Protein 6S2O (pdb70)

Solvent-accessible surface area: 16826 Å² total; per-residue (Å²): 158,124,208,141,56,170,148,56,48,104,61,66,103,96,118,142,125,134,86,110,35,131,46,14,60,104,34,68,89,116,73,127,127,43,132,113,97,116,70,112,103,125,86,104,97,102,134,62,99,139,171,186,152,127,115,64,53,42,208,15,92,33,88,74,20,109,8,61,14,64,120,40,86,48,139,1,106,51,72,12,2,51,6,8,12,79,30,54,0,89,72,2,9,96,32,1,30,48,83,0,30,80,116,43,96,107,19,114,34,67,7,46,4,64,49,0,32,0,1,0,27,1,98,67,77,76,107,157,91,128,33,126,5,0,4,46,69,48,47,27,21,118,78,122,109,112,10,120,80,80,48,164,32,126,120,23,110,153,15,27,137,98,41,36,37,61,14,56,1,60,74,99,22,11,27,21,18,4,100,73,87,34,57,46,163,158,58,72,23,114,109,10,35,112,103,25,153,162,22,102,73,72,9,0,6,0,21,0,0,4,71,15,101,86,77,6,31,0,34,0,24,0,0,0,6,0,3,1,86,74,96,70,94,153,101,84,182,100,126,62,126,58,239

Foldseek 3Di:
DDPCVLVPWDWDADPNDIDTDPVNVVVVVVVVVVVVVVVVCVVVVVVVVVDDDDPDLCVDDFHKDKQWQDKDKDKAAAQKWFKDDFDFLLVQLCSQVVSVPVVCPPPPFFKAFPWKKKKKAKDFPDPPDDWFKWKDKDWWDDLPDTDDRMGGDDPTHTADDRRMDIHTDDVVQDPDPGHGGDDDDDDDSVRRCVPHPCSRTTDMTMIMDINDNGITMMMIIIIMMTGMDTDHDPDDDDDPPDD

B-factor: mean 19.29, std 11.37, range [6.38, 94.0]

Nearest PDB structures (foldseek):
  5g0z-assembly1_A  TM=1.003E+00  e=2.641E-46  Cydia pomonella granulovirus
  5g3x-assembly1_A  TM=9.953E-01  e=2.231E-41  Cydia pomonella granulovirus
  2wuy-assembly1_A  TM=8.543E-01  e=1.626E-27  Autographa californica nucleopolyhedrovirus
  3jvb-assembly1_A  TM=9.751E-01  e=2.865E-25  Wiseana signata nucleopolyhedrovirus
  2wux-assembly1_A  TM=8.527E-01  e=4.677E-27  Autographa californica nucleopolyhedrovirus

Structure (mmCIF, N/CA/C/O backbone):
data_6S2O
#
_entry.id   6S2O
#
_cell.length_a   103.200
_cell.length_b   103.200
_cell.length_c   103.200
_cell.angle_alpha   90.000
_cell.angle_beta   90.000
_cell.angle_gamma   90.000
#
_symmetry.space_group_name_H-M   'I 2 3'
#
loop_
_entity.id
_entity.type
_entity.pdbx_description
1 polymer Granulin
2 water water
#
loop_
_atom_site.group_PDB
_atom_site.id
_atom_site.type_symbol
_atom_site.label_atom_id
_atom_site.label_alt_id
_atom_site.label_comp_id
_atom_site.label_asym_id
_atom_site.label_entity_id
_atom_site.label_seq_id
_atom_site.pdbx_PDB_ins_code
_atom_site.Cartn_x
_atom_site.Cartn_y
_atom_site.Cartn_z
_atom_site.occupancy
_atom_site.B_iso_or_equiv
_atom_site.auth_seq_id
_atom_site.auth_comp_id
_atom_site.auth_asym_id
_atom_site.auth_atom_id
_atom_site.pdbx_PDB_model_num
ATOM 1 N N . SER A 1 6 ? -10.46052 23.90413 -11.00661 1.000 54.15781 6 SER A N 1
ATOM 2 C CA . SER A 1 6 ? -10.96695 22.65868 -10.43465 1.000 66.84273 6 SER A CA 1
ATOM 3 C C . SER A 1 6 ? -11.67228 22.89344 -9.08926 1.000 71.97314 6 SER A C 1
ATOM 4 O O . SER A 1 6 ? -12.90640 22.86568 -9.03057 1.000 68.61574 6 SER A O 1
ATOM 7 N N . LEU A 1 7 ? -10.89071 23.11745 -8.02539 1.000 60.79938 7 LEU A N 1
ATOM 8 C CA . LEU A 1 7 ? -11.44395 23.37031 -6.69478 1.000 55.14495 7 LEU A CA 1
ATOM 9 C C . LEU A 1 7 ? -12.45131 24.51082 -6.73455 1.000 55.59706 7 LEU A C 1
ATOM 10 O O . LEU A 1 7 ? -12.14105 25.60692 -7.20725 1.000 64.88105 7 LEU A O 1
ATOM 15 N N . ARG A 1 8 ? -13.66156 24.25560 -6.23187 1.000 47.50499 8 ARG A N 1
ATOM 16 C CA . ARG A 1 8 ? -14.73490 25.23816 -6.32278 1.000 55.74160 8 ARG A CA 1
ATOM 17 C C . ARG A 1 8 ? -14.96434 26.02936 -5.04063 1.000 46.85048 8 ARG A C 1
ATOM 18 O O . ARG A 1 8 ? -15.80535 26.93433 -5.04102 1.000 45.88420 8 ARG A O 1
ATOM 26 N N . TYR A 1 9 ? -14.25987 25.71199 -3.95179 1.000 41.01037 9 TYR A N 1
ATOM 27 C CA . TYR A 1 9 ? -14.26611 26.54158 -2.74833 1.000 44.15181 9 TYR A CA 1
ATOM 28 C C . TYR A 1 9 ? -12.91475 27.19151 -2.49642 1.000 49.80666 9 TYR A C 1
ATOM 29 O O . TYR A 1 9 ? -12.70624 27.77215 -1.42388 1.000 45.30052 9 TYR A O 1
ATOM 38 N N . SER A 1 10 ? -11.99802 27.11026 -3.46025 1.000 51.98464 10 SER A N 1
ATOM 39 C 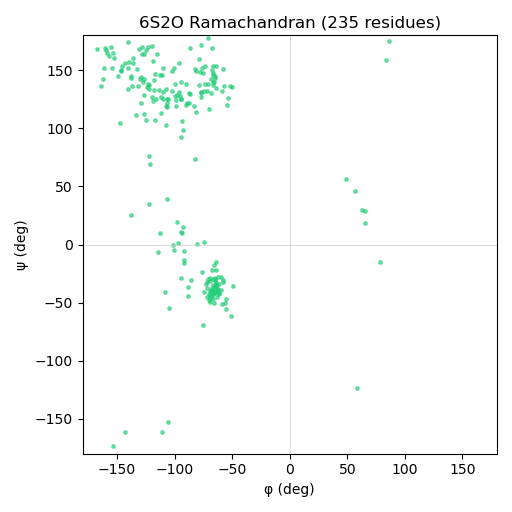CA . SER A 1 10 ? -10.59645 27.49047 -3.27210 1.000 56.61004 10 SER A CA 1
ATOM 40 C C . SER A 1 10 ? -10.07337 26.61713 -2.13744 1.000 53.69897 10 SER A C 1
ATOM 41 O O . SER A 1 10 ? -10.14761 25.38080 -2.24574 1.000 54.47124 10 SER A O 1
ATOM 44 N N . ARG A 1 11 ? -9.54783 27.18163 -1.05832 1.000 56.98389 11 ARG A N 1
ATOM 45 C CA . ARG A 1 11 ? -9.30691 26.44191 0.17261 1.000 55.86753 11 ARG A CA 1
ATOM 46 C C . ARG A 1 11 ? -10.05583 27.10963 1.31802 1.000 45.89608 11 ARG A C 1
ATOM 47 O O . ARG A 1 11 ? -9.58120 27.14837 2.45414 1.000 38.64777 11 ARG A O 1
ATOM 55 N N . HIS A 1 12 ? -11.22875 27.65635 1.01145 1.000 36.98856 12 HIS A N 1
ATOM 56 C CA . HIS A 1 12 ? -12.05871 28.36547 1.97663 1.000 27.65320 12 HIS A CA 1
ATOM 57 C C . HIS A 1 12 ? -13.26952 27.52985 2.37476 1.000 25.87941 12 HIS A C 1
ATOM 58 O O . HIS A 1 12 ? -14.36996 28.04215 2.56951 1.000 19.99155 12 HIS A O 1
ATOM 65 N N . ASP A 1 13 ? -13.06495 26.22841 2.52210 1.000 22.34064 13 ASP A N 1
ATOM 66 C CA . ASP A 1 13 ? -14.13334 25.33972 2.96122 1.000 25.34373 13 ASP A CA 1
ATOM 67 C C . ASP A 1 13 ? -14.46236 25.57090 4.43280 1.000 23.93629 13 ASP A C 1
ATOM 68 O O . ASP A 1 13 ? -13.56627 25.71836 5.26596 1.000 22.04247 13 ASP A O 1
ATOM 73 N N . GLY A 1 14 ? -15.75520 25.58482 4.75673 1.000 24.51685 14 GLY A N 1
ATOM 74 C CA . GLY A 1 14 ? -16.17331 25.62395 6.14586 1.000 21.28921 14 GLY A CA 1
ATOM 75 C C . GLY A 1 14 ? -16.26416 27.02714 6.71394 1.000 20.88888 14 GLY A C 1
ATOM 76 O O . GLY A 1 14 ? -15.91190 28.02749 6.08326 1.000 22.71724 14 GLY A O 1
ATOM 77 N N . THR A 1 15 ? -16.73593 27.10568 7.95680 1.000 15.26849 15 THR A N 1
ATOM 78 C CA . THR A 1 15 ? -16.95783 28.40956 8.56618 1.000 15.75302 15 THR A CA 1
ATOM 79 C C . THR A 1 15 ? -16.84229 28.26867 10.08211 1.000 12.62101 15 THR A C 1
ATOM 80 O O . THR A 1 15 ? -16.46190 27.21507 10.59834 1.000 14.42856 15 THR A O 1
ATOM 84 N N . SER A 1 16 ? -17.15784 29.35324 10.79960 1.000 11.61315 16 SER A N 1
ATOM 85 C CA . SER A 1 16 ? -17.07759 29.37609 12.25948 1.000 16.36230 16 SER A CA 1
ATOM 86 C C . SER A 1 16 ? -18.27808 30.12745 12.81936 1.000 14.73936 16 SER A C 1
ATOM 87 O O . SER A 1 16 ? -18.91058 30.93380 12.12197 1.000 16.22264 16 SER A O 1
ATOM 90 N N . CYS A 1 17 ? -18.61269 29.85741 14.07904 1.000 12.67875 17 CYS A N 1
ATOM 91 C CA . CYS A 1 17 ? -19.66159 30.64699 14.72296 1.000 13.35233 17 CYS A CA 1
ATOM 92 C C . CYS A 1 17 ? -19.43575 30.59523 16.22190 1.000 11.10267 17 CYS A C 1
ATOM 93 O O . CYS A 1 17 ? -18.59189 29.84183 16.70650 1.000 13.96974 17 CYS A O 1
ATOM 96 N N . VAL A 1 18 ? -20.16580 31.43113 16.95905 1.000 12.42183 18 VAL A N 1
ATOM 97 C CA . VAL A 1 18 ? -19.92250 31.56574 18.40394 1.000 10.48248 18 VAL A CA 1
ATOM 98 C C . VAL A 1 18 ? -21.22991 31.34863 19.15072 1.000 11.81081 18 VAL A C 1
ATOM 99 O O . VAL A 1 18 ? -22.22403 32.02362 18.86810 1.000 14.48314 18 VAL A O 1
ATOM 103 N N . ILE A 1 19 ? -21.21508 30.45532 20.14615 1.000 13.31881 19 ILE A N 1
ATOM 104 C CA . ILE A 1 19 ? -22.41205 30.10135 20.90743 1.000 14.04986 19 ILE A CA 1
ATOM 105 C C . ILE A 1 19 ? -22.02429 30.12013 22.38565 1.000 15.35178 19 ILE A C 1
ATOM 106 O O . ILE A 1 19 ? -21.20099 29.30631 22.81905 1.000 16.06754 19 ILE A O 1
ATOM 111 N N . ASP A 1 20 ? -22.55592 31.08638 23.13755 1.000 21.26274 20 ASP A N 1
ATOM 112 C CA . ASP A 1 20 ? -22.29459 31.18782 24.57583 1.000 17.10202 20 ASP A CA 1
ATOM 113 C C . ASP A 1 20 ? -20.79765 31.28692 24.85366 1.000 21.30250 20 ASP A C 1
ATOM 114 O O . ASP A 1 20 ? -20.25784 30.57208 25.70685 1.000 20.85640 20 ASP A O 1
ATOM 119 N N . ASN A 1 21 ? -20.12585 32.14867 24.09146 1.000 17.51608 21 ASN A N 1
ATOM 120 C CA . ASN A 1 21 ? -18.68767 32.39350 24.18293 1.000 17.19403 21 ASN A CA 1
ATOM 121 C C . ASN A 1 21 ? -17.84673 31.31103 23.51827 1.000 13.86926 21 ASN A C 1
ATOM 122 O O . ASN A 1 21 ? -16.64795 31.51780 23.30077 1.000 18.59415 21 ASN A O 1
ATOM 127 N N . HIS A 1 22 ? -18.43726 30.15832 23.21353 1.000 15.83482 22 HIS A N 1
ATOM 128 C CA . HIS A 1 22 ? -17.68174 29.03566 22.66863 1.000 13.32752 22 HIS A CA 1
ATOM 129 C C . HIS A 1 22 ? -17.65365 29.08786 21.14782 1.000 15.62652 22 HIS A C 1
ATOM 130 O O . HIS A 1 22 ? -18.65564 29.41142 20.50484 1.000 14.90735 22 HIS A O 1
ATOM 137 N N . HIS A 1 23 ? -16.48682 28.79379 20.58256 1.000 16.28663 23 HIS A N 1
ATOM 138 C CA . HIS A 1 23 ? -16.22336 28.91126 19.15132 1.000 13.88900 23 HIS A CA 1
ATOM 139 C C . HIS A 1 23 ? -16.44064 27.53995 18.52195 1.000 14.04525 23 HIS A C 1
ATOM 140 O O . HIS A 1 23 ? -15.87826 26.55405 19.00425 1.000 18.53617 23 HIS A O 1
ATOM 147 N N . LEU A 1 24 ? -17.25271 27.46829 17.46702 1.000 11.27093 24 LEU A N 1
ATOM 148 C CA . LEU A 1 24 ? -17.44839 26.23802 16.71685 1.000 15.61639 24 LEU A CA 1
ATOM 149 C C . LEU A 1 24 ? -16.85542 26.41838 15.32286 1.000 14.32020 24 LEU A C 1
ATOM 150 O O . LEU A 1 24 ? -16.87115 27.51806 14.76483 1.000 14.03201 24 LEU A O 1
ATOM 155 N N . LYS A 1 25 ? -16.31329 25.33879 14.77750 1.000 10.94648 25 LYS A N 1
ATOM 156 C CA . LYS A 1 25 ? -15.69835 25.34422 13.46236 1.000 10.18183 25 LYS A CA 1
ATOM 157 C C . LYS A 1 25 ? -16.10780 24.08075 12.69834 1.000 10.79623 25 LYS A C 1
ATOM 158 O O . LYS A 1 25 ? -16.25434 23.01297 13.28880 1.000 11.06306 25 LYS A O 1
ATOM 164 N N . SER A 1 26 ? -16.31099 24.20639 11.38591 1.000 13.00886 26 SER A N 1
ATOM 165 C CA . SER A 1 26 ? -16.66483 23.06697 10.54694 1.000 11.42048 26 SER A CA 1
ATOM 166 C C . SER A 1 26 ? -15.74250 21.86737 10.73285 1.000 13.53182 26 SER A C 1
ATOM 167 O O . SER A 1 26 ? -14.51502 21.99868 10.74981 1.000 12.62927 26 SER A O 1
ATOM 170 N N . LEU A 1 27 ? -16.35513 20.68424 10.82997 1.000 13.35661 27 LEU A N 1
ATOM 171 C CA . LEU A 1 27 ? -15.59511 19.46009 11.05516 1.000 11.53203 27 LEU A CA 1
ATOM 172 C C . LEU A 1 27 ? -14.68201 19.14894 9.88095 1.000 14.97759 27 LEU A C 1
ATOM 173 O O . LEU A 1 27 ? -13.53775 18.71868 10.07441 1.000 18.31170 27 LEU A O 1
ATOM 178 N N . GLY A 1 28 ? -15.17395 19.32639 8.65792 1.000 14.01762 28 GLY A N 1
ATOM 179 C CA . GLY A 1 28 ? -14.32646 19.06467 7.50130 1.000 15.67270 28 GLY A CA 1
ATOM 180 C C . GLY A 1 28 ? -13.14757 20.01786 7.44254 1.000 16.33889 28 GLY A C 1
ATOM 181 O O . GLY A 1 28 ? -12.04447 19.63558 7.04571 1.000 16.18306 28 GLY A O 1
ATOM 182 N N . ALA A 1 29 ? -13.36302 21.27014 7.83778 1.000 15.99547 29 ALA A N 1
ATOM 183 C CA . ALA A 1 29 ? -12.24590 22.20322 7.88880 1.000 18.92733 29 ALA A CA 1
ATOM 184 C C . ALA A 1 29 ? -11.19007 21.73149 8.88131 1.000 17.48693 29 ALA A C 1
ATOM 185 O O . ALA A 1 29 ? -9.98797 21.81581 8.60755 1.000 20.96522 29 ALA A O 1
ATOM 187 N N . VAL A 1 30 ? -11.61814 21.24882 10.05320 1.000 15.60121 30 VAL A N 1
ATOM 188 C CA . VAL A 1 30 ? -10.65161 20.79078 11.04604 1.000 17.27644 30 VAL A CA 1
ATOM 189 C C . VAL A 1 30 ? -9.92993 19.53292 10.56648 1.000 16.71991 30 VAL A C 1
ATOM 190 O O . VAL A 1 30 ? -8.72358 19.37737 10.77581 1.000 19.07372 30 VAL A O 1
ATOM 194 N N . LEU A 1 31 ? -10.64005 18.61653 9.91930 1.000 18.08604 31 LEU A N 1
ATOM 195 C CA . LEU A 1 31 ? -9.96600 17.42665 9.40863 1.000 19.28925 31 LEU A CA 1
ATOM 196 C C . LEU A 1 31 ? -8.95823 17.78478 8.32248 1.000 17.26339 31 LEU A C 1
ATOM 197 O O . LEU A 1 31 ? -7.94004 17.09680 8.17337 1.000 21.73096 31 LEU A O 1
ATOM 202 N N . ASN A 1 32 ? -9.21795 18.85060 7.56136 1.000 21.20829 32 ASN A N 1
ATOM 203 C CA . ASN A 1 32 ? -8.25591 19.32306 6.56838 1.000 24.93681 32 ASN A CA 1
ATOM 204 C C . ASN A 1 32 ? -7.01537 19.89105 7.23384 1.000 24.31950 32 ASN A C 1
ATOM 205 O O . ASN A 1 32 ? -5.89875 19.70860 6.73574 1.000 23.86649 32 ASN A O 1
ATOM 210 N N . ASP A 1 33 ? -7.19988 20.60963 8.34451 1.000 24.03165 33 ASP A N 1
ATOM 211 C CA . ASP A 1 33 ? -6.05966 21.15252 9.08080 1.000 24.05012 33 ASP A CA 1
ATOM 212 C C . ASP A 1 33 ? -5.16866 20.04122 9.61402 1.000 21.34994 33 ASP A C 1
ATOM 213 O O . ASP A 1 33 ? -3.94130 20.16402 9.60019 1.000 19.35631 33 ASP A O 1
ATOM 218 N N . VAL A 1 34 ? -5.76728 18.95819 10.10408 1.000 18.03417 34 VAL A N 1
ATOM 219 C CA . VAL A 1 34 ? -4.99384 17.80658 10.55299 1.000 16.24638 34 VAL A CA 1
ATOM 220 C C . VAL A 1 34 ? -4.28860 17.12993 9.38130 1.000 20.67393 34 VAL A C 1
ATOM 221 O O . VAL A 1 34 ? -3.11899 16.74129 9.48385 1.000 23.41645 34 VAL A O 1
ATOM 225 N N . ARG A 1 35 ? -4.97999 16.97106 8.24877 1.000 20.28592 35 ARG A N 1
ATOM 226 C CA . ARG A 1 35 ? -4.33369 16.36230 7.08493 1.000 25.90956 35 ARG A CA 1
ATOM 227 C C . ARG A 1 35 ? -3.22115 17.25461 6.54133 1.000 27.88528 35 ARG A C 1
ATOM 228 O O . ARG A 1 35 ? -2.18924 16.75747 6.07833 1.000 28.67422 35 ARG A O 1
ATOM 236 N N . ARG A 1 36 ? -3.40245 18.57180 6.60212 1.000 21.47204 36 ARG A N 1
ATOM 237 C CA . ARG A 1 36 ? -2.37325 19.47283 6.10015 1.000 23.22465 36 ARG A CA 1
ATOM 238 C C . ARG A 1 36 ? -1.14358 19.49771 7.00638 1.000 24.58727 36 ARG A C 1
ATOM 239 O O . ARG A 1 36 ? -0.02024 19.65459 6.51079 1.000 26.97986 36 ARG A O 1
ATOM 247 N N . LYS A 1 37 ? -1.33139 19.32787 8.32265 1.000 20.95772 37 LYS A N 1
ATOM 248 C CA . LYS A 1 37 ? -0.18943 19.18857 9.22833 1.000 19.57410 37 LYS A CA 1
ATOM 249 C C . LYS A 1 37 ? 0.61957 17.93694 8.90276 1.000 23.05583 37 LYS A C 1
ATOM 250 O O . LYS A 1 37 ? 1.85666 17.96634 8.91913 1.000 27.08023 37 LYS A O 1
ATOM 256 N N . LYS A 1 38 ? -0.07158 16.81083 8.67676 1.000 22.25516 38 LYS A N 1
ATOM 257 C CA . LYS A 1 38 ? 0.48921 15.55847 8.18689 1.000 29.02163 38 LYS A CA 1
ATOM 258 C C . LYS A 1 38 ? 1.32577 15.76107 6.94669 1.000 28.56947 38 LYS A C 1
ATOM 259 O O . LYS A 1 38 ? 2.52525 15.45276 6.94703 1.000 21.75093 38 LYS A O 1
ATOM 265 N N . ASP A 1 39 ? 0.67505 16.25159 5.89044 1.000 31.32004 39 ASP A N 1
ATOM 266 C CA . ASP A 1 39 ? 1.33570 16.46940 4.60864 1.000 35.28868 39 ASP A CA 1
ATOM 267 C C . ASP A 1 39 ? 2.64963 17.23152 4.74746 1.000 37.64521 39 ASP A C 1
ATOM 268 O O . ASP A 1 39 ? 3.59134 16.98979 3.98296 1.000 42.64344 39 ASP A O 1
ATOM 273 N N . ARG A 1 40 ? 2.71611 18.18574 5.67573 1.000 31.61951 40 ARG A N 1
ATOM 274 C CA . ARG A 1 40 ? 3.87718 19.04950 5.86230 1.000 36.61177 40 ARG A CA 1
ATOM 275 C C . ARG A 1 40 ? 4.93996 18.45964 6.75146 1.000 29.95215 40 ARG A C 1
ATOM 276 O O . ARG A 1 40 ? 6.11884 18.78699 6.58120 1.000 33.68198 40 ARG A O 1
ATOM 284 N N . ILE A 1 41 ? 4.55535 17.62880 7.71681 1.000 30.05187 41 ILE A N 1
ATOM 285 C CA . ILE A 1 41 ? 5.56561 16.80257 8.35316 1.000 26.12141 41 ILE A CA 1
ATOM 286 C C . ILE A 1 41 ? 6.25116 15.95963 7.27997 1.000 32.22346 41 ILE A C 1
ATOM 287 O O . ILE A 1 41 ? 7.46664 15.73114 7.33555 1.000 35.13919 41 ILE A O 1
ATOM 292 N N . ARG A 1 42 ? 5.50915 15.58368 6.23521 1.000 30.06440 42 ARG A N 1
ATOM 293 C CA . ARG A 1 42 ? 6.08343 14.80640 5.13534 1.000 39.09030 42 ARG A CA 1
ATOM 294 C C . ARG A 1 42 ? 6.96680 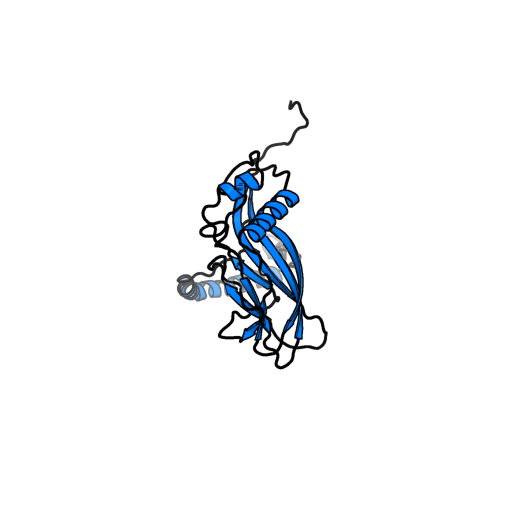15.66309 4.22320 1.000 39.32404 42 ARG A C 1
ATOM 295 O O . ARG A 1 42 ? 8.02998 15.20913 3.78582 1.000 45.37004 42 ARG A O 1
ATOM 303 N N . GLU A 1 43 ? 6.55208 16.89692 3.91387 1.000 37.37772 43 GLU A N 1
ATOM 304 C CA . GLU A 1 43 ? 7.41032 17.76571 3.11040 1.000 38.23756 43 GLU A CA 1
ATOM 305 C C . GLU A 1 43 ? 8.70844 18.09469 3.83729 1.000 36.71093 43 GLU A C 1
ATOM 306 O O . GLU A 1 43 ? 9.75090 18.26930 3.19894 1.000 30.10868 43 GLU A O 1
ATOM 312 N N . ALA A 1 44 ? 8.67316 18.17935 5.16769 1.000 31.44481 44 ALA A N 1
ATOM 313 C CA . ALA A 1 44 ? 9.90617 18.40972 5.90925 1.000 29.43741 44 ALA A CA 1
ATOM 314 C C . ALA A 1 44 ? 10.80346 17.17916 5.88694 1.000 28.39460 44 ALA A C 1
ATOM 315 O O . ALA A 1 44 ? 12.03442 17.30336 5.94023 1.000 24.04011 44 ALA A O 1
ATOM 317 N N . GLU A 1 45 ? 10.21461 15.99103 5.79706 1.000 21.79276 45 GLU A N 1
ATOM 318 C CA . GLU A 1 45 ? 11.02593 14.78273 5.69010 1.000 39.37086 45 GLU A CA 1
ATOM 319 C C . GLU A 1 45 ? 11.60655 14.59163 4.29040 1.000 36.17212 45 GLU A C 1
ATOM 320 O O . GLU A 1 45 ? 12.63980 13.93135 4.14207 1.000 35.73590 45 GLU A O 1
ATOM 326 N N . TYR A 1 46 ? 10.99460 15.17809 3.26768 1.000 33.80678 46 TYR A N 1
ATOM 327 C CA . TYR A 1 46 ? 11.50974 15.03524 1.91305 1.000 34.53793 46 TYR A CA 1
ATOM 328 C C . TYR A 1 46 ? 12.46653 16.14418 1.53034 1.000 28.97106 46 TYR A C 1
ATOM 329 O O . TYR A 1 46 ? 13.13643 16.02758 0.49965 1.000 33.15170 46 TYR A O 1
ATOM 338 N N . GLU A 1 47 ? 12.52267 17.22038 2.30862 1.000 26.49520 47 GLU A N 1
ATOM 339 C CA . GLU A 1 47 ? 13.36570 18.35161 1.93479 1.000 24.31008 47 GLU A CA 1
ATOM 340 C C . GLU A 1 47 ? 14.81578 17.92951 1.70489 1.000 22.12814 47 GLU A C 1
ATOM 341 O O . GLU A 1 47 ? 15.38142 18.31398 0.66845 1.000 22.18586 47 GLU A O 1
ATOM 347 N N . PRO A 1 48 ? 15.46358 17.14203 2.57786 1.000 23.20634 48 PRO A N 1
ATOM 348 C CA . PRO A 1 48 ? 16.86968 16.76720 2.30248 1.000 17.88017 48 PRO A CA 1
ATOM 349 C C . PRO A 1 48 ? 17.05910 15.95382 1.03766 1.000 20.65464 48 PRO A C 1
ATOM 350 O O . PRO A 1 48 ? 18.13444 15.99547 0.42702 1.000 22.16829 48 PRO A O 1
ATOM 354 N N . ILE A 1 49 ? 16.04292 15.19961 0.63985 1.000 21.38345 49 ILE A N 1
ATOM 355 C CA . ILE A 1 49 ? 16.07013 14.44861 -0.60517 1.000 20.83707 49 ILE A CA 1
ATOM 356 C C . ILE A 1 49 ? 16.01257 15.38441 -1.80611 1.000 22.81788 49 ILE A C 1
ATOM 357 O O . ILE A 1 49 ? 16.75761 15.21538 -2.77650 1.000 21.09028 49 ILE A O 1
ATOM 362 N N . ILE A 1 50 ? 15.10365 16.36574 -1.77281 1.000 19.57656 50 ILE A N 1
ATOM 363 C CA . ILE A 1 50 ? 15.01834 17.35477 -2.84516 1.000 17.72838 50 ILE A CA 1
ATOM 364 C C . ILE A 1 50 ? 16.33617 18.11841 -2.97142 1.000 16.08362 50 ILE A C 1
ATOM 365 O O . ILE A 1 50 ? 16.69409 18.58059 -4.06118 1.000 17.34814 50 ILE A O 1
ATOM 370 N N . ASP A 1 51 ? 17.09320 18.25205 -1.86712 1.000 16.30238 51 ASP A N 1
ATOM 371 C CA . ASP A 1 51 ? 18.36369 18.97697 -1.93602 1.000 16.50547 51 ASP A CA 1
ATOM 372 C C . ASP A 1 51 ? 19.41098 18.22006 -2.74110 1.000 17.39507 51 ASP A C 1
ATOM 373 O O . ASP A 1 51 ? 20.25897 18.84849 -3.39440 1.000 21.81067 51 ASP A O 1
ATOM 378 N N . ILE A 1 52 ? 19.37309 16.88006 -2.72250 1.000 19.19704 52 ILE A N 1
ATOM 379 C CA . ILE A 1 52 ? 20.25408 16.08707 -3.58257 1.000 15.78778 52 ILE A CA 1
ATOM 380 C C . ILE A 1 52 ? 19.85000 16.23567 -5.04191 1.000 15.26985 52 ILE A C 1
ATOM 381 O O . ILE A 1 52 ? 20.70702 16.35608 -5.92844 1.000 21.18369 52 ILE A O 1
ATOM 386 N N . ALA A 1 53 ? 18.53970 16.18187 -5.32442 1.000 14.55758 53 ALA A N 1
ATOM 387 C CA . ALA A 1 53 ? 18.06715 16.43428 -6.68120 1.000 18.14740 53 ALA A CA 1
ATOM 388 C C . ALA A 1 53 ? 18.41772 17.84028 -7.16379 1.000 13.64956 53 ALA A C 1
ATOM 389 O O . ALA A 1 53 ? 18.66680 18.01666 -8.35274 1.000 12.64706 53 ALA A O 1
ATOM 391 N N . ASP A 1 54 ? 18.43674 18.83985 -6.27401 1.000 13.59828 54 ASP A N 1
ATOM 392 C CA . ASP A 1 54 ? 18.72718 20.21999 -6.69821 1.000 12.87605 54 ASP A CA 1
ATOM 393 C C . ASP A 1 54 ? 20.20339 20.46911 -7.02560 1.000 13.05873 54 ASP A C 1
ATOM 394 O O . ASP A 1 54 ? 20.55205 21.60806 -7.37690 1.000 13.56169 54 ASP A O 1
ATOM 399 N N . GLN A 1 55 ? 21.07015 19.45008 -6.94215 1.000 14.09571 55 GLN A N 1
ATOM 400 C CA . GLN A 1 55 ? 22.40524 19.56786 -7.52006 1.000 11.77438 55 GLN A CA 1
ATOM 401 C C . GLN A 1 55 ? 22.34206 19.69084 -9.04847 1.000 12.81215 55 GLN A C 1
ATOM 402 O O . GLN A 1 55 ? 23.31206 20.14305 -9.65871 1.000 13.68699 55 GLN A O 1
ATOM 408 N N . TYR A 1 56 ? 21.21202 19.32854 -9.67517 1.000 12.51763 56 TYR A N 1
ATOM 409 C CA . TYR A 1 56 ? 21.10856 19.26712 -11.12562 1.000 12.74842 56 TYR A CA 1
ATOM 410 C C . TYR A 1 56 ? 19.94638 20.13118 -11.61478 1.000 11.19050 56 TYR A C 1
ATOM 411 O O . TYR A 1 56 ? 19.12339 20.60317 -10.83869 1.000 12.58330 56 TYR A O 1
ATOM 420 N N . MET A 1 57 ? 19.91630 20.36519 -12.92967 1.000 12.74005 57 MET A N 1
ATOM 421 C CA . MET A 1 57 ? 18.96061 21.27556 -13.55551 1.000 10.66834 57 MET A CA 1
ATOM 422 C C . MET A 1 57 ? 18.46587 20.70113 -14.87946 1.000 10.50807 57 MET A C 1
ATOM 423 O O . MET A 1 57 ? 19.19469 19.98532 -15.55734 1.000 11.95867 57 MET A O 1
ATOM 428 N N . VAL A 1 58 ? 17.23437 21.06861 -15.27083 1.000 10.26115 58 VAL A N 1
ATOM 429 C CA . VAL A 1 58 ? 16.66865 20.72717 -16.58314 1.000 9.52799 58 VAL A CA 1
ATOM 430 C C . VAL A 1 58 ? 16.44980 22.01644 -17.39145 1.000 10.98541 58 VAL A C 1
ATOM 431 O O . VAL A 1 58 ? 16.43272 23.11704 -16.85646 1.000 12.65398 58 VAL A O 1
ATOM 435 N N . THR A 1 59 ? 16.25328 21.87394 -18.69953 1.000 14.46378 59 THR A N 1
ATOM 436 C CA . THR A 1 59 ? 16.14054 23.03859 -19.58189 1.000 13.32479 59 THR A CA 1
ATOM 437 C C . THR A 1 59 ? 14.67822 23.30440 -19.93509 1.000 11.71704 59 THR A C 1
ATOM 438 O O . THR A 1 59 ? 13.94793 22.38032 -20.30305 1.000 12.31986 59 THR A O 1
ATOM 442 N N . GLU A 1 60 ? 14.23396 24.56224 -19.82340 1.000 10.68650 60 GLU A N 1
ATOM 443 C CA . GLU A 1 60 ? 12.85340 24.85489 -20.21167 1.000 11.21815 60 GLU A CA 1
ATOM 444 C C . GLU A 1 60 ? 12.66385 24.67853 -21.72258 1.000 11.12332 60 GLU A C 1
ATOM 445 O O . GLU A 1 60 ? 13.52036 25.05904 -22.51916 1.000 11.58419 60 GLU A O 1
ATOM 451 N N . ASP A 1 61 ? 11.54132 24.06226 -22.11391 1.000 10.86092 61 ASP A N 1
ATOM 452 C CA . ASP A 1 61 ? 11.18040 23.88342 -23.52418 1.000 10.15838 61 ASP A CA 1
ATOM 453 C C . ASP A 1 61 ? 11.19377 25.24372 -24.23029 1.000 10.20149 61 ASP A C 1
ATOM 454 O O . ASP A 1 61 ? 10.45965 26.15055 -23.80880 1.000 14.13923 61 ASP A O 1
ATOM 459 N N . PRO A 1 62 ? 12.01864 25.43925 -25.26269 1.000 11.34316 62 PRO A N 1
ATOM 460 C CA . PRO A 1 62 ? 12.09925 26.77746 -25.89040 1.000 13.37093 62 PRO A CA 1
ATOM 461 C C . PRO A 1 62 ? 10.77357 27.29552 -26.43222 1.000 15.36352 62 PRO A C 1
ATOM 462 O O . PRO A 1 62 ? 10.55690 28.51441 -26.46893 1.000 16.37543 62 PRO A O 1
ATOM 466 N N . PHE A 1 63 ? 9.88190 26.40979 -26.86735 1.000 14.64446 63 PHE A N 1
ATOM 467 C CA . PHE A 1 63 ? 8.66706 26.83924 -27.54230 1.000 12.82215 63 PHE A CA 1
ATOM 468 C C . PHE A 1 63 ? 7.50559 27.03071 -26.58466 1.000 13.64942 63 PHE A C 1
ATOM 469 O O . PHE A 1 63 ? 6.53182 27.69693 -26.94036 1.000 20.03966 63 PHE A O 1
ATOM 477 N N . ARG A 1 64 ? 7.60082 26.50519 -25.36653 1.000 12.75798 64 ARG A N 1
ATOM 478 C CA . ARG A 1 64 ? 6.63327 26.82181 -24.33081 1.000 13.19422 64 ARG A CA 1
ATOM 479 C C . ARG A 1 64 ? 7.17447 27.85416 -23.36145 1.000 14.03890 64 ARG A C 1
ATOM 480 O O . ARG A 1 64 ? 6.46925 28.23074 -22.41130 1.000 20.59127 64 ARG A O 1
ATOM 488 N N . GLY A 1 65 ? 8.40587 28.30864 -23.56607 1.000 14.26136 65 GLY A N 1
ATOM 489 C CA . GLY A 1 65 ? 9.06693 29.13916 -22.59496 1.000 17.35094 65 GLY A CA 1
ATOM 490 C C . GLY A 1 65 ? 9.11253 30.57296 -23.05704 1.000 9.88289 65 GLY A C 1
ATOM 491 O O . GLY A 1 65 ? 8.30656 31.01834 -23.87056 1.000 17.22951 65 GLY A O 1
ATOM 492 N N . PRO A 1 66 ? 10.11518 31.29262 -22.58721 1.000 12.45355 66 PRO A N 1
ATOM 493 C CA . PRO A 1 66 ? 10.16711 32.75090 -22.80334 1.000 9.50457 66 PRO A CA 1
ATOM 494 C C . PRO A 1 66 ? 10.29045 33.12059 -24.27658 1.000 13.97959 66 PRO A C 1
ATOM 495 O O . PRO A 1 66 ? 10.84250 32.35962 -25.08107 1.000 14.13715 66 PRO A O 1
ATOM 499 N N . GLY A 1 67 ? 9.80190 34.32767 -24.60904 1.000 12.23290 67 GLY A N 1
ATOM 500 C CA . GLY A 1 67 ? 9.74631 34.82992 -25.96988 1.000 11.28878 67 GLY A CA 1
ATOM 501 C C . GLY A 1 67 ? 8.51691 34.32690 -26.70328 1.000 12.45288 67 GLY A C 1
ATOM 502 O O . GLY A 1 67 ? 7.92939 33.31053 -26.36133 1.000 15.02443 67 GLY A O 1
ATOM 503 N N . LYS A 1 68 ? 8.13413 35.04683 -27.75179 1.000 11.09328 68 LYS A N 1
ATOM 504 C CA . LYS A 1 68 ? 6.99467 34.59847 -28.53793 1.000 11.98006 68 LYS A CA 1
ATOM 505 C C . LYS A 1 68 ? 7.45267 33.79240 -29.76420 1.000 12.83607 68 LYS A C 1
ATOM 506 O O . LYS A 1 68 ? 8.57659 33.92326 -30.23874 1.000 11.27441 68 LYS A O 1
ATOM 512 N N . ASN A 1 69 ? 6.55475 32.93961 -30.25360 1.000 10.34567 69 ASN A N 1
ATOM 513 C CA . ASN A 1 69 ? 6.77972 32.06177 -31.40286 1.000 12.20748 69 ASN A CA 1
ATOM 514 C C . ASN A 1 69 ? 6.17776 32.69814 -32.64245 1.000 10.56044 69 ASN A C 1
ATOM 515 O O . ASN A 1 69 ? 4.99494 33.06204 -32.64362 1.000 15.30319 69 ASN A O 1
ATOM 520 N N . VAL A 1 70 ? 6.96936 32.79080 -33.70831 1.000 12.37035 70 VAL A N 1
ATOM 521 C CA . VAL A 1 70 ? 6.48298 33.22675 -35.01812 1.000 11.58426 70 VAL A CA 1
ATOM 522 C C . VAL A 1 70 ? 6.84121 32.13584 -36.01272 1.000 12.07844 70 VAL A C 1
ATOM 523 O O . VAL A 1 70 ? 8.02106 31.94684 -36.31996 1.000 9.93441 70 VAL A O 1
ATOM 527 N N . ARG A 1 71 ? 5.83779 31.38279 -36.46228 1.000 11.36769 71 ARG A N 1
ATOM 528 C CA . ARG A 1 71 ? 6.03925 30.27402 -37.38807 1.000 11.03172 71 ARG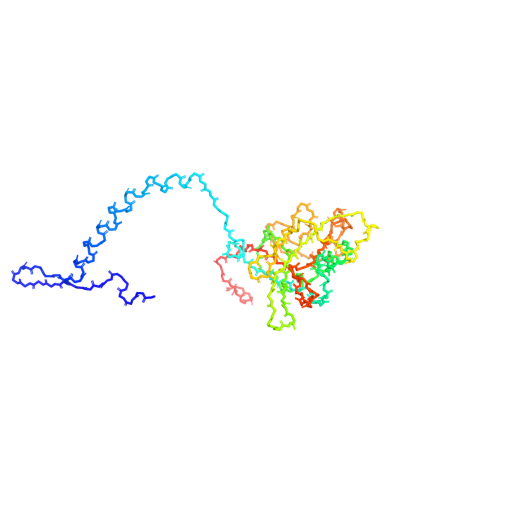 A CA 1
ATOM 529 C C . ARG A 1 71 ? 5.85356 30.76217 -38.82345 1.000 10.91680 71 ARG A C 1
ATOM 530 O O . ARG A 1 71 ? 4.72925 31.04177 -39.25370 1.000 11.69490 71 ARG A O 1
ATOM 538 N N . ILE A 1 72 ? 6.96260 30.89596 -39.54932 1.000 11.09439 72 ILE A N 1
ATOM 539 C CA . ILE A 1 72 ? 6.93394 31.29205 -40.96041 1.000 11.27400 72 ILE A CA 1
ATOM 540 C C . ILE A 1 72 ? 6.95137 29.99528 -41.76883 1.000 10.80804 72 ILE A C 1
ATOM 541 O O . ILE A 1 72 ? 8.00718 29.46501 -42.08104 1.000 9.05855 72 ILE A O 1
ATOM 546 N N . THR A 1 73 ? 5.77985 29.47805 -42.11972 1.000 12.69432 73 THR A N 1
ATOM 547 C CA . THR A 1 73 ? 5.74668 28.25160 -42.89638 1.000 11.99186 73 THR A CA 1
ATOM 548 C C . THR A 1 73 ? 6.33418 28.52252 -44.26672 1.000 8.37417 73 THR A C 1
ATOM 549 O O . THR A 1 73 ? 6.07899 29.57837 -44.85338 1.000 11.70160 73 THR A O 1
ATOM 553 N N . LEU A 1 74 ? 7.13226 27.57355 -44.78398 1.000 9.84997 74 LEU A N 1
ATOM 554 C CA . LEU A 1 74 ? 7.77543 27.76498 -46.09434 1.000 10.25261 74 LEU A CA 1
ATOM 555 C C . LEU A 1 74 ? 7.14258 26.95371 -47.22036 1.000 11.66000 74 LEU A C 1
ATOM 556 O O . LEU A 1 74 ? 6.81302 27.50734 -48.27695 1.000 11.92111 74 LEU A O 1
ATOM 561 N N . PHE A 1 75 ? 7.02919 25.63768 -47.05700 1.000 10.17431 75 PHE A N 1
ATOM 562 C CA . PHE A 1 75 ? 6.49378 24.82960 -48.14723 1.000 10.45352 75 PHE A CA 1
ATOM 563 C C . PHE A 1 75 ? 5.99692 23.51584 -47.57835 1.000 12.75014 75 PHE A C 1
ATOM 564 O O . PHE A 1 75 ? 6.29364 23.16550 -46.42744 1.000 13.55482 75 PHE A O 1
ATOM 572 N N . LYS A 1 76 ? 5.24623 22.77767 -48.41124 1.000 8.97919 76 LYS A N 1
ATOM 573 C CA . LYS A 1 76 ? 4.87377 21.38868 -48.14946 1.000 9.72410 76 LYS A CA 1
ATOM 574 C C . LYS A 1 76 ? 5.42582 20.47031 -49.23897 1.000 11.13323 76 LYS A C 1
ATOM 575 O O . LYS A 1 76 ? 5.70203 20.91012 -50.34674 1.000 10.73956 76 LYS A O 1
ATOM 581 N N . GLU A 1 77 ? 5.56475 19.17562 -48.91642 1.000 10.47403 77 GLU A N 1
ATOM 582 C CA . GLU A 1 77 ? 6.20772 18.21441 -49.81305 1.000 9.34767 77 GLU A CA 1
ATOM 583 C C . GLU A 1 77 ? 5.80655 16.80699 -49.37179 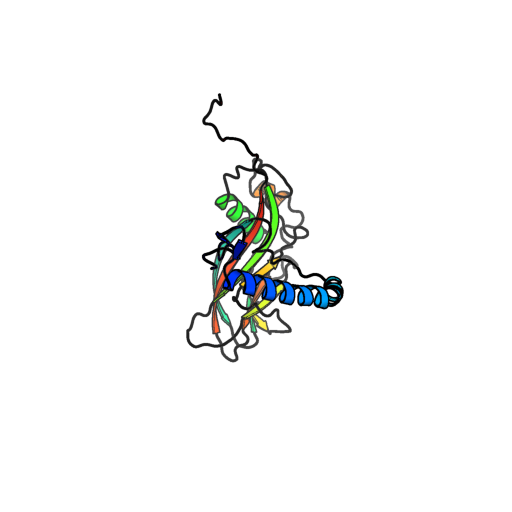1.000 9.85039 77 GLU A C 1
ATOM 584 O O . GLU A 1 77 ? 5.69269 16.55559 -48.17682 1.000 12.23335 77 GLU A O 1
ATOM 590 N N . ILE A 1 78 ? 5.59055 15.91131 -50.33246 1.000 11.60556 78 ILE A N 1
ATOM 591 C CA . ILE A 1 78 ? 5.33291 14.49412 -50.06612 1.000 8.61699 78 ILE A CA 1
ATOM 592 C C . ILE A 1 78 ? 6.56129 13.69623 -50.47750 1.000 11.56544 78 ILE A C 1
ATOM 593 O O . ILE A 1 78 ? 7.08608 13.89111 -51.58333 1.000 12.18495 78 ILE A O 1
ATOM 598 N N . ARG A 1 79 ? 6.99899 12.76648 -49.61292 1.000 14.45868 79 ARG A N 1
ATOM 599 C CA . ARG A 1 79 ? 8.05915 11.81913 -49.94694 1.000 11.50060 79 ARG A CA 1
ATOM 600 C C . ARG A 1 79 ? 7.61527 10.40103 -49.60188 1.000 15.26467 79 ARG A C 1
ATOM 601 O O . ARG A 1 79 ? 6.92575 10.17417 -48.60230 1.000 17.66471 79 ARG A O 1
ATOM 609 N N . ARG A 1 80 ? 7.99705 9.45580 -50.45278 1.000 10.99930 80 ARG A N 1
ATOM 610 C CA . ARG A 1 80 ? 7.80455 8.02801 -50.23751 1.000 12.13316 80 ARG A CA 1
ATOM 611 C C . ARG A 1 80 ? 9.17448 7.45373 -49.92942 1.000 13.03869 80 ARG A C 1
ATOM 612 O O . ARG A 1 80 ? 10.08375 7.56429 -50.74883 1.000 11.15860 80 ARG A O 1
ATOM 620 N N . VAL A 1 81 ? 9.34042 6.88161 -48.75023 1.000 10.24089 81 VAL A N 1
ATOM 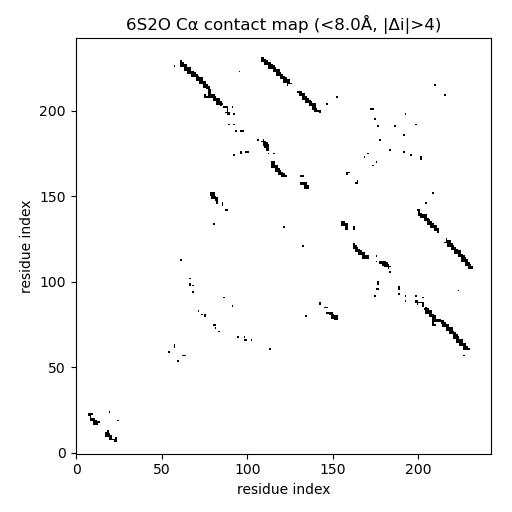621 C CA . VAL A 1 81 ? 10.66114 6.53460 -48.23983 1.000 12.38219 81 VAL A CA 1
ATOM 622 C C . VAL A 1 81 ? 10.73147 5.01454 -48.01555 1.000 9.56081 81 VAL A C 1
ATOM 623 O O . VAL A 1 81 ? 9.92068 4.46035 -47.27045 1.000 10.05241 81 VAL A O 1
ATOM 627 N N . HIS A 1 82 ? 11.71797 4.36741 -48.64793 1.000 10.75395 82 HIS A N 1
ATOM 628 C CA . HIS A 1 82 ? 12.01448 2.94809 -48.44757 1.000 10.90823 82 HIS A CA 1
ATOM 629 C C . HIS A 1 82 ? 12.53676 2.67046 -47.03285 1.000 9.21096 82 HIS A C 1
ATOM 630 O O . HIS A 1 82 ? 13.15544 3.53103 -46.40793 1.000 11.33180 82 HIS A O 1
ATOM 637 N N . PRO A 1 83 ? 12.35075 1.45008 -46.52876 1.000 10.65808 83 PRO A N 1
ATOM 638 C CA . PRO A 1 83 ? 12.85722 1.12673 -45.19320 1.000 8.80980 83 PRO A CA 1
ATOM 639 C C . PRO A 1 83 ? 14.38112 1.18304 -45.13699 1.000 8.47145 83 PRO A C 1
ATOM 640 O O . PRO A 1 83 ? 15.07741 0.84903 -46.09676 1.000 11.73696 83 PRO A O 1
ATOM 644 N N . ASP A 1 84 ? 14.87798 1.66350 -43.98893 1.000 10.17358 84 ASP A N 1
ATOM 645 C CA . ASP A 1 84 ? 16.29666 1.85852 -43.71846 1.000 11.37287 84 ASP A CA 1
ATOM 646 C C . ASP A 1 84 ? 16.93429 2.92963 -44.61317 1.000 8.58338 84 ASP A C 1
ATOM 647 O O . ASP A 1 84 ? 18.15481 3.00083 -44.71812 1.000 12.18437 84 ASP A O 1
ATOM 652 N N . THR A 1 85 ? 16.14508 3.79984 -45.24076 1.000 9.73081 85 THR A N 1
ATOM 653 C CA . THR A 1 85 ? 16.71921 4.89805 -46.02318 1.000 7.38865 85 THR A CA 1
ATOM 654 C C . THR A 1 85 ? 16.09159 6.21206 -45.58184 1.000 8.36576 85 THR A C 1
ATOM 655 O O . THR A 1 85 ? 15.11748 6.23422 -44.83093 1.000 10.16692 85 THR A O 1
ATOM 659 N N . MET A 1 86 ? 16.66778 7.32966 -46.06209 1.000 9.75409 86 MET A N 1
ATOM 660 C CA . MET A 1 86 ? 16.10179 8.65567 -45.82614 1.000 9.39682 86 MET A CA 1
ATOM 661 C C . MET A 1 86 ? 16.18711 9.47581 -47.09774 1.000 8.86900 86 MET A C 1
ATOM 662 O O . MET A 1 86 ? 17.16731 9.38097 -47.83166 1.000 10.01492 86 MET A O 1
ATOM 667 N N . LYS A 1 87 ? 15.18635 10.32576 -47.33274 1.000 11.18503 87 LYS A N 1
ATOM 668 C CA . LYS A 1 87 ? 15.13097 11.12953 -48.54801 1.000 8.88402 87 LYS A CA 1
ATOM 669 C C . LYS A 1 87 ? 15.34639 12.60393 -48.23309 1.000 9.09024 87 LYS A C 1
ATOM 670 O O . LYS A 1 87 ? 14.94877 13.09229 -47.18736 1.000 8.27682 87 LYS A O 1
ATOM 676 N N . LEU A 1 88 ? 16.00051 13.29694 -49.15527 1.000 8.01796 88 LEU A N 1
ATOM 677 C CA . LEU A 1 88 ? 16.34905 14.68941 -48.94139 1.000 8.36536 88 LEU A CA 1
ATOM 678 C C . LEU A 1 88 ? 15.10832 15.58083 -49.01313 1.000 11.03600 88 LEU A C 1
ATOM 679 O O . LEU A 1 88 ? 14.32317 15.48693 -49.96269 1.000 12.76869 88 LEU A O 1
ATOM 684 N N . VAL A 1 89 ? 14.95529 16.47626 -48.02375 1.000 9.10756 89 VAL A N 1
ATOM 685 C CA . VAL A 1 89 ? 13.77762 17.34008 -47.95849 1.000 9.41358 89 VAL A CA 1
ATOM 686 C C . VAL A 1 89 ? 13.97773 18.62908 -48.75132 1.000 12.65579 89 VAL A C 1
ATOM 687 O O . VAL A 1 89 ? 13.02821 19.16285 -49.32124 1.000 14.56439 89 VAL A O 1
ATOM 691 N N . CYS A 1 90 ? 15.18954 19.18657 -48.75476 1.000 13.74076 90 CYS A N 1
ATOM 692 C CA . CYS A 1 90 ? 15.41428 20.49202 -49.36609 1.000 13.17194 90 CYS A CA 1
ATOM 693 C C . CYS A 1 90 ? 16.84397 20.51741 -49.90544 1.000 14.52668 90 CYS A C 1
ATOM 694 O O . CYS A 1 90 ? 17.73991 19.92033 -49.30425 1.000 12.73569 90 CYS A O 1
ATOM 697 N N . ASN A 1 91 ? 17.05935 21.20530 -51.03679 1.000 14.30776 91 ASN A N 1
ATOM 698 C CA . ASN A 1 91 ? 18.38620 21.22990 -51.65881 1.000 14.93593 91 ASN A CA 1
ATOM 699 C C . ASN A 1 91 ? 18.75972 22.62311 -52.15444 1.000 17.92211 91 ASN A C 1
ATOM 700 O O . ASN A 1 91 ? 19.54374 22.75388 -53.09941 1.000 16.55178 91 ASN A O 1
ATOM 705 N N . TRP A 1 92 ? 18.19143 23.66882 -51.56243 1.000 15.47964 92 TRP A N 1
ATOM 706 C CA . TRP A 1 92 ? 18.51341 25.04297 -51.94566 1.000 13.05506 92 TRP A CA 1
ATOM 707 C C . TRP A 1 92 ? 20.00974 25.36589 -51.81473 1.000 16.18699 92 TRP A C 1
ATOM 708 O O . TRP A 1 92 ? 20.72672 24.81365 -50.97614 1.000 14.73616 92 TRP A O 1
ATOM 719 N N . SER A 1 93 ? 20.47512 26.29278 -52.65849 1.000 13.23195 93 SER A N 1
ATOM 720 C CA . SER A 1 93 ? 21.74936 26.96867 -52.43832 1.000 16.17248 93 SER A CA 1
ATOM 721 C C . SER A 1 93 ? 21.65640 27.87638 -51.20624 1.000 14.41450 93 SER A C 1
ATOM 722 O O . SER A 1 93 ? 20.58529 28.11444 -50.65738 1.000 14.91035 93 SER A O 1
ATOM 725 N N . GLY A 1 94 ? 22.80117 28.38032 -50.75543 1.000 11.13515 94 GLY A N 1
ATOM 726 C CA . GLY A 1 94 ? 22.77531 29.28575 -49.61630 1.000 12.83569 94 GLY A CA 1
ATOM 727 C C . GLY A 1 94 ? 22.03504 30.56585 -49.94691 1.000 12.94637 94 GLY A C 1
ATOM 728 O O . GLY A 1 94 ? 21.34921 31.14367 -49.10021 1.000 14.30952 94 GLY A O 1
ATOM 729 N N . LYS A 1 95 ? 22.15768 31.02542 -51.19702 1.000 16.10456 95 LYS A N 1
ATOM 730 C CA . LYS A 1 95 ? 21.45746 32.25008 -51.58625 1.000 10.46064 95 LYS A CA 1
ATOM 731 C C . LYS A 1 95 ? 19.94894 32.04402 -51.56693 1.000 12.04203 95 LYS A C 1
ATOM 732 O O . LYS A 1 95 ? 19.20349 32.88944 -51.07400 1.000 14.30286 95 LYS A O 1
ATOM 738 N N . GLU A 1 96 ? 19.48109 30.93961 -52.15373 1.000 12.31893 96 GLU A N 1
ATOM 739 C CA . GLU A 1 96 ? 18.04447 30.70953 -52.16687 1.000 12.00430 96 GLU A CA 1
ATOM 740 C C . GLU A 1 96 ? 17.50683 30.53477 -50.74621 1.000 12.80490 96 GLU A C 1
ATOM 741 O O . GLU A 1 96 ? 16.40796 31.01507 -50.43349 1.000 14.39540 96 GLU A O 1
ATOM 747 N N . PHE A 1 97 ? 18.29717 29.93014 -49.84453 1.000 12.32882 97 PHE A N 1
ATOM 748 C CA . PHE A 1 97 ? 17.83362 29.81236 -48.46539 1.000 11.05448 97 PHE A CA 1
ATOM 749 C C . PHE A 1 97 ? 17.74154 31.19465 -47.80910 1.000 9.94083 97 PHE A C 1
ATOM 750 O O . PHE A 1 97 ? 16.75808 31.49577 -47.11902 1.000 11.13409 97 PHE A O 1
ATOM 758 N N . LEU A 1 98 ? 18.73440 32.05385 -48.05798 1.000 10.86813 98 LEU A N 1
ATOM 759 C CA . LEU A 1 98 ? 18.70326 33.41880 -47.51967 1.000 10.35319 98 LEU A CA 1
ATOM 760 C C . LEU A 1 98 ? 17.54308 34.22414 -48.09846 1.000 12.05863 98 LEU A C 1
ATOM 761 O O . LEU A 1 98 ? 16.94663 35.04508 -47.39911 1.000 12.45289 98 LEU A O 1
ATOM 766 N N . ARG A 1 99 ? 17.24599 34.04365 -49.39201 1.000 9.33911 99 ARG A N 1
ATOM 767 C CA . ARG A 1 99 ? 16.14350 34.79303 -49.99433 1.000 9.13057 99 ARG A CA 1
ATOM 768 C C . ARG A 1 99 ? 14.82110 34.37870 -49.36511 1.000 11.75518 99 ARG A C 1
ATOM 769 O O . ARG A 1 99 ? 13.95800 35.22319 -49.08542 1.000 13.43599 99 ARG A O 1
ATOM 777 N N . GLU A 1 100 ? 14.64417 33.08639 -49.11855 1.000 11.52046 100 GLU A N 1
ATOM 778 C CA . GLU A 1 100 ? 13.38966 32.68219 -48.49463 1.000 14.87663 100 GLU A CA 1
AT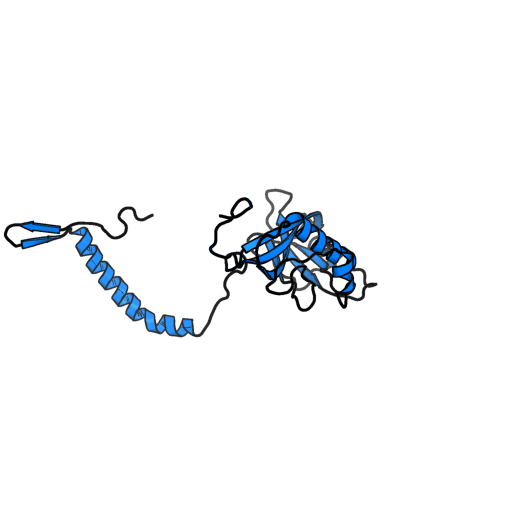OM 779 C C . GLU A 1 100 ? 13.32565 33.13776 -47.05386 1.000 14.44820 100 GLU A C 1
ATOM 780 O O . GLU A 1 100 ? 12.28918 33.63439 -46.60295 1.000 15.65606 100 GLU A O 1
ATOM 786 N N . THR A 1 101 ? 14.42341 32.99379 -46.31214 1.000 14.36203 101 THR A N 1
ATOM 787 C CA . THR A 1 101 ? 14.45229 33.45414 -44.92630 1.000 12.31652 101 THR A CA 1
ATOM 788 C C . THR A 1 101 ? 14.07112 34.93112 -44.82758 1.000 15.45961 101 THR A C 1
ATOM 789 O O . THR A 1 101 ? 13.13537 35.29569 -44.10703 1.000 15.51525 101 THR A O 1
ATOM 793 N N . TRP A 1 102 ? 14.78651 35.78954 -45.56067 1.000 11.91044 102 TRP A N 1
ATOM 794 C CA . TRP A 1 102 ? 14.55175 37.23245 -45.47451 1.000 10.46974 102 TRP A CA 1
ATOM 795 C C . TRP A 1 102 ? 13.17759 37.60291 -45.99892 1.000 9.59929 102 TRP A C 1
ATOM 796 O O . TRP A 1 102 ? 12.43649 38.33266 -45.33508 1.000 10.53220 102 TRP A O 1
ATOM 807 N N . THR A 1 103 ? 12.82522 37.12295 -47.19825 1.000 11.08965 103 THR A N 1
ATOM 808 C CA . THR A 1 103 ? 11.59687 37.58337 -47.83341 1.000 11.37647 103 THR A CA 1
ATOM 809 C C . THR A 1 103 ? 10.36731 37.12114 -47.07293 1.000 11.52662 103 THR A C 1
ATOM 810 O O . THR A 1 103 ? 9.41853 37.88830 -46.89211 1.000 10.34139 103 THR A O 1
ATOM 814 N N . ARG A 1 104 ? 10.34557 35.86143 -46.64858 1.000 11.05615 104 ARG A N 1
ATOM 815 C CA . ARG A 1 104 ? 9.13214 35.37479 -45.99750 1.000 10.50293 104 ARG A CA 1
ATOM 816 C C . ARG A 1 104 ? 8.95622 35.98885 -44.60354 1.000 13.14790 104 ARG A C 1
ATOM 817 O O . ARG A 1 104 ? 7.82838 36.26968 -44.18089 1.000 11.39848 104 ARG A O 1
ATOM 825 N N . PHE A 1 105 ? 10.04168 36.18538 -43.85639 1.000 10.76060 105 PHE A N 1
ATOM 826 C CA . PHE A 1 105 ? 9.88748 36.79117 -42.53317 1.000 11.64101 105 PHE A CA 1
ATOM 827 C C . PHE A 1 105 ? 9.47265 38.25254 -42.65106 1.000 8.95962 105 PHE A C 1
ATOM 828 O O . PHE A 1 105 ? 8.55349 38.70545 -41.96762 1.000 8.67882 105 PHE A O 1
ATOM 836 N N . ILE A 1 106 ? 10.17970 39.01261 -43.47698 1.000 9.71434 106 ILE A N 1
ATOM 837 C CA . ILE A 1 106 ? 9.90328 40.43833 -43.54908 1.000 10.94392 106 ILE A CA 1
ATOM 838 C C . ILE A 1 106 ? 8.51550 40.68378 -44.14176 1.000 11.85136 106 ILE A C 1
ATOM 839 O O . ILE A 1 106 ? 7.78136 41.56559 -43.68011 1.000 14.81674 106 ILE A O 1
ATOM 844 N N . SER A 1 107 ? 8.11302 39.89834 -45.15114 1.000 12.42581 107 SER A N 1
ATOM 845 C CA . SER A 1 107 ? 6.78608 40.13831 -45.71748 1.000 10.67759 107 SER A CA 1
ATOM 846 C C . SER A 1 107 ? 5.68844 39.79299 -44.71660 1.000 13.41454 107 SER A C 1
ATOM 847 O O . SER A 1 107 ? 4.68412 40.50482 -44.61809 1.000 17.77097 107 SER A O 1
ATOM 851 N N . GLU A 1 108 ? 5.88321 38.73567 -43.93129 1.000 13.56743 108 GLU A N 1
ATOM 852 C CA . GLU A 1 108 ? 4.85901 38.34775 -42.97536 1.000 16.02416 108 GLU A CA 1
ATOM 853 C C . GLU A 1 108 ? 4.77418 39.31818 -41.79347 1.000 14.51302 108 GLU A C 1
ATOM 854 O O . GLU A 1 108 ? 3.67665 39.57364 -41.27700 1.000 16.72894 108 GLU A O 1
ATOM 860 N N . GLU A 1 109 ? 5.89655 39.87983 -41.36900 1.000 14.54832 109 GLU A N 1
ATOM 861 C CA . GLU A 1 109 ? 5.91593 40.62079 -40.11211 1.000 10.63536 109 GLU A CA 1
ATOM 862 C C . GLU A 1 109 ? 5.70945 42.12665 -40.25193 1.000 11.82010 109 GLU A C 1
ATOM 863 O O . GLU A 1 109 ? 5.18703 42.73345 -39.31993 1.000 13.83388 109 GLU A O 1
ATOM 869 N N . PHE A 1 110 ? 6.08197 42.75720 -41.36515 1.000 11.49565 110 PHE A N 1
ATOM 870 C CA . PHE A 1 110 ? 5.88843 44.20143 -41.45253 1.000 10.39615 110 PHE A CA 1
ATOM 871 C C . PHE A 1 110 ? 4.39823 44.55751 -41.42068 1.000 12.50056 110 PHE A C 1
ATOM 872 O O . PHE A 1 110 ? 3.56055 43.83476 -41.96453 1.000 15.66808 110 PHE A O 1
ATOM 880 N N . PRO A 1 111 ? 4.04157 45.68704 -40.80354 1.000 7.90600 111 PRO A N 1
ATOM 881 C CA . PRO A 1 111 ? 4.92480 46.61587 -40.09888 1.000 11.75778 111 PRO A CA 1
ATOM 882 C C . PRO A 1 111 ? 5.39883 46.09245 -38.74799 1.000 10.46230 111 PRO A C 1
ATOM 883 O O . PRO A 1 111 ? 4.62255 45.62333 -37.91448 1.000 14.24368 111 PRO A O 1
ATOM 887 N N . ILE A 1 112 ? 6.71288 46.21417 -38.53560 1.000 10.60276 112 ILE A N 1
ATOM 888 C CA . ILE A 1 112 ? 7.34704 45.83888 -37.27323 1.000 11.53727 112 ILE A CA 1
ATOM 889 C C . ILE A 1 112 ? 7.36416 47.12558 -36.44883 1.000 8.98625 112 ILE A C 1
ATOM 890 O O . ILE A 1 112 ? 8.20972 47.99610 -36.64692 1.000 15.45381 112 ILE A O 1
ATOM 895 N N . THR A 1 113 ? 6.39842 47.26002 -35.54400 1.000 9.66777 113 THR A N 1
ATOM 896 C CA . THR A 1 113 ? 6.11881 48.53640 -34.89597 1.000 10.60192 113 THR A CA 1
ATOM 897 C C . THR A 1 113 ? 6.78319 48.67444 -33.52038 1.000 12.69600 113 THR A C 1
ATOM 898 O O . THR A 1 113 ? 6.59961 49.69605 -32.85964 1.000 13.28145 113 THR A O 1
ATOM 902 N N . THR A 1 114 ? 7.53618 47.66795 -33.07523 1.000 11.42812 114 THR A N 1
ATOM 903 C CA . THR A 1 114 ? 8.10420 47.66575 -31.73732 1.000 12.65697 114 THR A CA 1
ATOM 904 C C . THR A 1 114 ? 9.56627 47.28241 -31.80002 1.000 11.00903 114 THR A C 1
ATOM 905 O O . THR A 1 114 ? 9.97358 46.50276 -32.66907 1.000 12.35829 114 THR A O 1
ATOM 909 N N . ASP A 1 115 ? 10.34302 47.79350 -30.83976 1.000 10.60480 115 ASP A N 1
ATOM 910 C CA . ASP A 1 115 ? 11.72718 47.35146 -30.67934 1.000 13.06026 115 ASP A CA 1
ATOM 911 C C . ASP A 1 115 ? 11.74546 45.87634 -30.30538 1.000 15.60986 115 ASP A C 1
ATOM 912 O O . ASP A 1 115 ? 10.99232 45.45306 -29.42864 1.000 19.54655 115 ASP A O 1
ATOM 917 N N . GLN A 1 116 ? 12.60991 45.07876 -30.94817 1.000 14.79474 116 GLN A N 1
ATOM 918 C CA . GLN A 1 116 ? 12.58905 43.65756 -30.60762 1.000 13.42871 116 GLN A CA 1
ATOM 919 C C . GLN A 1 116 ? 13.89878 43.00408 -31.03405 1.000 13.74713 116 GLN A C 1
ATOM 920 O O . GLN A 1 116 ? 14.73536 43.61184 -31.70903 1.000 13.68839 116 GLN A O 1
ATOM 926 N N . GLU A 1 117 ? 14.08383 41.76363 -30.58081 1.000 13.82999 117 GLU A N 1
ATOM 927 C CA . GLU A 1 117 ? 15.27580 40.99304 -30.86885 1.000 13.22025 117 GLU A CA 1
ATOM 928 C C . GLU A 1 117 ? 14.85403 39.56277 -31.20613 1.000 11.52140 117 GLU A C 1
ATOM 929 O O . GLU A 1 117 ? 13.96975 38.99589 -30.54691 1.000 12.26993 117 GLU A O 1
ATOM 935 N N . ILE A 1 118 ? 15.45752 38.99679 -32.24111 1.000 10.89536 118 ILE A N 1
ATOM 936 C CA . ILE A 1 118 ? 15.27154 37.58172 -32.54734 1.000 12.48346 118 ILE A CA 1
ATOM 937 C C . ILE A 1 118 ? 16.20810 36.80600 -31.62584 1.000 13.56327 118 ILE A C 1
ATOM 938 O O . ILE A 1 118 ? 17.43228 36.92318 -31.73766 1.000 16.30066 118 ILE A O 1
ATOM 943 N N . MET A 1 119 ? 15.63791 36.02255 -30.70047 1.000 11.21068 119 MET A N 1
ATOM 944 C CA . MET A 1 119 ? 16.46306 35.22291 -29.79462 1.000 14.83456 119 MET A CA 1
ATOM 945 C C . MET A 1 119 ? 17.11820 34.05038 -30.52412 1.000 17.27956 119 MET A C 1
ATOM 946 O O . MET A 1 119 ? 18.30253 33.75550 -30.31161 1.000 18.02421 119 MET A O 1
ATOM 951 N N . ASP A 1 120 ? 16.35174 33.34560 -31.34733 1.000 17.57091 120 ASP A N 1
ATOM 952 C CA . ASP A 1 120 ? 16.78093 32.09787 -31.95986 1.000 15.83429 120 ASP A CA 1
ATOM 953 C C . ASP A 1 120 ? 15.99997 31.90565 -33.25026 1.000 13.18088 120 ASP A C 1
ATOM 954 O O . ASP A 1 120 ? 14.86204 32.36015 -33.37129 1.000 15.30291 120 ASP A O 1
ATOM 959 N N . LEU A 1 121 ? 16.61414 31.20697 -34.19601 1.000 13.85197 121 LEU A N 1
ATOM 960 C CA . LEU A 1 121 ? 15.96081 30.80275 -35.43831 1.000 11.51665 121 LEU A CA 1
ATOM 961 C C . LEU A 1 121 ? 15.98435 29.28315 -35.48878 1.000 11.02327 121 LEU A C 1
ATOM 962 O O . LEU A 1 121 ? 17.05054 28.67770 -35.33961 1.000 13.76565 121 LEU A O 1
ATOM 967 N N . TRP A 1 122 ? 14.82536 28.65876 -35.68251 1.000 11.12512 122 TRP A N 1
ATOM 968 C CA . TRP A 1 122 ? 14.76128 27.19885 -35.74170 1.000 11.23495 122 TRP A CA 1
ATOM 969 C C . TRP A 1 122 ? 14.26843 26.71044 -37.10191 1.000 11.71711 122 TRP A C 1
ATOM 970 O O . TRP A 1 122 ? 13.35785 27.30197 -37.68024 1.000 13.49275 122 TRP A O 1
ATOM 981 N N . PHE A 1 123 ? 14.84902 25.60564 -37.59907 1.000 11.99302 123 PHE A N 1
ATOM 982 C CA . PHE A 1 123 ? 14.31661 24.90643 -38.77585 1.000 12.28299 123 PHE A CA 1
ATOM 983 C C . PHE A 1 123 ? 13.33116 23.87094 -38.25121 1.000 9.79864 123 PHE A C 1
ATOM 984 O O . PHE A 1 123 ? 13.71487 23.01994 -37.45448 1.000 14.87929 123 PHE A O 1
ATOM 992 N N . GLU A 1 124 ? 12.06201 23.95800 -38.66006 1.000 9.52793 124 GLU A N 1
ATOM 993 C CA . GLU A 1 124 ? 11.03470 23.07791 -38.11119 1.000 10.39310 124 GLU A CA 1
ATOM 994 C C . GLU A 1 124 ? 10.59136 22.10018 -39.18814 1.000 11.15057 124 GLU A C 1
ATOM 995 O O . GLU A 1 124 ? 10.15486 22.51859 -40.25809 1.000 11.01140 124 GLU A O 1
ATOM 1001 N N . LEU A 1 125 ? 10.67421 20.79718 -38.87693 1.000 8.87865 125 LEU A N 1
ATOM 1002 C CA . LEU A 1 125 ? 10.22393 19.72217 -39.76000 1.000 15.04980 125 LEU A CA 1
ATOM 1003 C C . LEU A 1 125 ? 9.01471 19.08264 -39.09242 1.000 12.31986 125 LEU A C 1
ATOM 1004 O O . LEU A 1 125 ? 9.16102 18.46957 -38.03489 1.000 14.49293 125 LEU A O 1
ATOM 1009 N N . GLN A 1 126 ? 7.82088 19.21799 -39.68276 1.000 10.32067 126 GLN A N 1
ATOM 1010 C CA . GLN A 1 126 ? 6.63972 18.57610 -39.11132 1.000 11.07468 126 GLN A CA 1
ATOM 1011 C C . GLN A 1 126 ? 6.15780 17.49475 -40.07419 1.000 10.74639 126 GLN A C 1
ATOM 1012 O O . GLN A 1 126 ? 6.04225 17.74483 -41.26958 1.000 9.21733 126 GLN A O 1
ATOM 1018 N N . LEU A 1 127 ? 5.87276 16.30543 -39.54728 1.000 9.12344 127 LEU A N 1
ATOM 1019 C CA . LEU A 1 127 ? 5.67818 15.09766 -40.34753 1.000 12.69094 127 LEU A CA 1
ATOM 1020 C C . LEU A 1 127 ? 4.34227 14.44359 -40.01953 1.000 10.92178 127 LEU A C 1
ATOM 1021 O O . LEU A 1 127 ? 3.94674 14.42003 -38.85284 1.000 10.22093 127 LEU A O 1
ATOM 1026 N N . ARG A 1 128 ? 3.65413 13.88321 -41.02767 1.000 10.28850 128 ARG A N 1
ATOM 1027 C CA . ARG A 1 128 ? 2.41550 13.16411 -40.73054 1.000 11.53659 128 ARG A CA 1
ATOM 1028 C C . ARG A 1 128 ? 2.24832 12.00404 -41.69943 1.000 11.89663 128 ARG A C 1
ATOM 1029 O O . ARG A 1 128 ? 2.70322 12.08069 -42.84379 1.000 9.94191 128 ARG A O 1
ATOM 1037 N N . PRO A 1 129 ? 1.60962 10.91931 -41.26851 1.000 13.54317 129 PRO A N 1
ATOM 1038 C CA . PRO A 1 129 ? 1.36517 9.79269 -42.17640 1.000 9.46887 129 PRO A CA 1
ATOM 1039 C C . PRO A 1 129 ? 0.27231 10.11170 -43.17746 1.000 13.49337 129 PRO A C 1
ATOM 1040 O O . PRO A 1 129 ? -0.65543 10.87045 -42.89655 1.000 14.29050 129 PRO A O 1
ATOM 1044 N N A MET A 1 130 ? 0.39717 9.51598 -44.36861 0.476 13.31360 130 MET A N 1
ATOM 1045 N N B MET A 1 130 ? 0.37451 9.50555 -44.35672 0.524 13.30333 130 MET A N 1
ATOM 1046 C CA A MET A 1 130 ? -0.58926 9.68207 -45.43117 0.476 12.72638 130 MET A CA 1
ATOM 1047 C CA B MET A 1 130 ? -0.63867 9.70161 -45.38272 0.524 12.87232 130 MET A CA 1
ATOM 1048 C C A MET A 1 130 ? -1.55340 8.51154 -45.52460 0.476 11.55895 130 MET A C 1
ATOM 1049 C C B MET A 1 130 ? -1.55316 8.50468 -45.52879 0.524 11.54684 130 MET A C 1
ATOM 1050 O O A MET A 1 130 ? -2.45680 8.54597 -46.36854 0.476 12.07091 130 MET A O 1
ATOM 1051 O O B MET A 1 130 ? -2.42398 8.51629 -46.40836 0.524 11.92134 130 MET A O 1
ATOM 1060 N N . HIS A 1 131 ? -1.39250 7.49124 -44.67303 1.000 14.39422 131 HIS A N 1
ATOM 1061 C CA . HIS A 1 131 ? -2.25593 6.31979 -44.60145 1.000 13.07546 131 HIS A CA 1
ATOM 1062 C C . HIS A 1 131 ? -2.67323 6.07630 -43.16289 1.000 12.75622 131 HIS A C 1
ATOM 1063 O O . HIS A 1 131 ? -1.88285 6.31384 -42.24003 1.000 12.79655 131 HIS A O 1
ATOM 1070 N N . PRO A 1 132 ? -3.89629 5.59697 -42.93228 1.000 11.34302 132 PRO A N 1
ATOM 1071 C CA . PRO A 1 132 ? -4.31100 5.23567 -41.57931 1.000 10.44882 132 PRO A CA 1
ATOM 1072 C C . PRO A 1 132 ? -3.89713 3.79571 -41.27846 1.000 10.23042 132 PRO A C 1
ATOM 1073 O O . PRO A 1 132 ? -3.44586 3.05995 -42.15400 1.000 15.61014 132 PRO A O 1
ATOM 1077 N N . ASN A 1 133 ? -4.02256 3.42271 -40.00358 1.000 11.42279 133 ASN A N 1
ATOM 1078 C CA . ASN A 1 133 ? -3.75902 2.06231 -39.55702 1.000 11.99354 133 ASN A CA 1
ATOM 1079 C C . ASN A 1 133 ? -2.31065 1.64084 -39.77702 1.000 9.49331 133 ASN A C 1
ATOM 1080 O O . ASN A 1 133 ? -2.02678 0.45372 -39.92382 1.000 11.12035 133 ASN A O 1
ATOM 1085 N N . ARG A 1 134 ? -1.36897 2.59522 -39.74040 1.000 10.50382 134 ARG A N 1
ATOM 1086 C CA . ARG A 1 134 ? 0.05507 2.26737 -39.75251 1.000 11.01662 134 ARG A CA 1
ATOM 1087 C C . ARG A 1 134 ? 0.65552 2.56641 -38.39070 1.000 12.03739 134 ARG A C 1
ATOM 1088 O O . ARG A 1 134 ? 0.15055 3.39720 -37.62913 1.000 12.16503 134 ARG A O 1
ATOM 1096 N N A CYS A 1 135 ? 1.76800 1.89177 -38.09979 0.534 10.77138 135 CYS A N 1
ATOM 1097 N N B CYS A 1 135 ? 1.76257 1.89569 -38.08358 0.466 10.27454 135 CYS A N 1
ATOM 1098 C CA A CYS A 1 135 ? 2.46674 2.04987 -36.82768 0.534 12.35019 135 CYS A CA 1
ATOM 1099 C CA B CYS A 1 135 ? 2.44221 2.11641 -36.81086 0.466 12.48345 135 CYS A CA 1
ATOM 1100 C C A CYS A 1 135 ? 3.95664 2.14719 -37.12384 0.534 11.45212 135 CYS A C 1
ATOM 1101 C C B CYS A 1 135 ? 3.94232 2.14777 -37.06319 0.466 11.56829 135 CYS A C 1
ATOM 1102 O O A CYS A 1 135 ? 4.55716 1.14830 -37.51878 0.534 12.27832 135 CYS A O 1
ATOM 1103 O O B CYS A 1 135 ? 4.53360 1.10816 -37.35509 0.466 12.22319 135 CYS A O 1
ATOM 1108 N N . TYR A 1 136 ? 4.54909 3.32078 -36.90270 1.000 9.50956 136 TYR A N 1
ATOM 1109 C CA . TYR A 1 136 ? 5.98658 3.53189 -37.10603 1.000 12.41626 136 TYR A CA 1
ATOM 1110 C C . TYR A 1 136 ? 6.33376 4.91454 -36.56597 1.000 12.20428 136 TYR A C 1
ATOM 1111 O O . TYR A 1 136 ? 5.45450 5.72705 -36.28346 1.000 11.64968 136 TYR A O 1
ATOM 1120 N N . LYS A 1 137 ? 7.62799 5.19595 -36.44488 1.000 9.69926 137 LYS A N 1
ATOM 1121 C CA . LYS A 1 137 ? 8.04432 6.52976 -35.99831 1.000 10.09547 137 LYS A CA 1
ATOM 1122 C C . LYS A 1 137 ? 8.97404 7.15496 -37.04597 1.000 9.81515 137 LYS A C 1
ATOM 1123 O O . LYS A 1 137 ? 9.43683 6.48144 -37.96467 1.000 11.11538 137 LYS A O 1
ATOM 1129 N N . PHE A 1 138 ? 9.26318 8.44978 -36.88274 1.000 12.19234 138 PHE A N 1
ATOM 1130 C CA . PHE A 1 138 ? 10.07353 9.17469 -37.86158 1.000 7.98955 138 PHE A CA 1
ATOM 1131 C C . PHE A 1 138 ? 11.51257 9.33119 -37.39152 1.000 8.12407 138 PHE A C 1
ATOM 1132 O O . PHE A 1 138 ? 11.80278 9.40678 -36.19290 1.000 10.94608 138 PHE A O 1
ATOM 1140 N N . THR A 1 139 ? 12.41113 9.42121 -38.36653 1.000 10.52807 139 THR A N 1
ATOM 1141 C CA . THR A 1 139 ? 13.80987 9.71971 -38.11378 1.000 8.75864 139 THR A CA 1
ATOM 1142 C C . THR A 1 139 ? 14.24304 10.88494 -38.99126 1.000 9.29482 139 THR A C 1
ATOM 1143 O O . THR A 1 139 ? 13.59432 11.23031 -39.98792 1.000 8.20522 139 THR A O 1
ATOM 1147 N N . MET A 1 140 ? 15.38425 11.46867 -38.61424 1.000 9.32168 140 MET A N 1
ATOM 1148 C CA . MET A 1 140 ? 15.91541 12.65855 -39.25549 1.000 10.96242 140 MET A CA 1
ATOM 1149 C C . MET A 1 140 ? 17.44992 12.64671 -39.26672 1.000 10.32776 140 MET A C 1
ATOM 1150 O O . MET A 1 140 ? 18.09219 12.07765 -38.38206 1.000 10.36358 140 MET A O 1
ATOM 1155 N N . GLN A 1 141 ? 18.03495 13.27115 -40.28238 1.000 11.23510 141 GLN A N 1
ATOM 1156 C CA . GLN A 1 141 ? 19.47328 13.55591 -40.30004 1.000 11.05452 141 GLN A CA 1
ATOM 1157 C C . GLN A 1 141 ? 19.68820 14.88939 -41.00886 1.000 9.47209 141 GLN A C 1
ATOM 1158 O O . GLN A 1 141 ? 18.86112 15.29596 -41.82586 1.000 10.28250 141 GLN A O 1
ATOM 1164 N N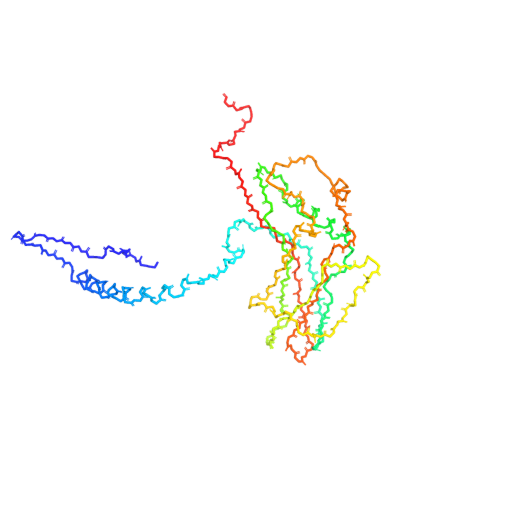 . TYR A 1 142 ? 20.78161 15.58793 -40.68197 1.000 11.06990 142 TYR A N 1
ATOM 1165 C CA . TYR A 1 142 ? 20.96907 16.89627 -41.31522 1.000 9.65643 142 TYR A CA 1
ATOM 1166 C C . TYR A 1 142 ? 22.44356 17.27888 -41.41284 1.000 9.62649 142 TYR A C 1
ATOM 1167 O O . TYR A 1 142 ? 23.29295 16.79116 -40.66328 1.000 12.31082 142 TYR A O 1
ATOM 1176 N N . ALA A 1 143 ? 22.71362 18.22491 -42.31242 1.000 11.71567 143 ALA A N 1
ATOM 1177 C CA . ALA A 1 143 ? 23.95978 18.98130 -42.29831 1.000 13.97554 143 ALA A CA 1
ATOM 1178 C C . ALA A 1 143 ? 23.62747 20.44563 -42.53964 1.000 11.94438 143 ALA A C 1
ATOM 1179 O O . ALA A 1 143 ? 22.59726 20.76651 -43.12067 1.000 10.74281 143 ALA A O 1
ATOM 1181 N N . LEU A 1 144 ? 24.51986 21.34306 -42.09614 1.000 13.71036 144 LEU A N 1
ATOM 1182 C CA . LEU A 1 144 ? 24.24682 22.77278 -42.21033 1.000 13.49892 144 LEU A CA 1
ATOM 1183 C C . LEU A 1 144 ? 25.19513 23.52374 -43.14825 1.000 16.76328 144 LEU A C 1
ATOM 1184 O O . LEU A 1 144 ? 24.96239 24.70906 -43.39786 1.000 18.98570 144 LEU A O 1
ATOM 1189 N N . GLY A 1 145 ? 26.23908 22.88813 -43.67811 1.000 19.63402 145 GLY A N 1
ATOM 1190 C CA . GLY A 1 145 ? 27.16483 23.59032 -44.55200 1.000 19.77283 145 GLY A CA 1
ATOM 1191 C C . GLY A 1 145 ? 27.98408 22.63135 -45.38187 1.000 21.13978 145 GLY A C 1
ATOM 1192 O O . GLY A 1 145 ? 28.23148 21.49430 -44.97434 1.000 20.38204 145 GLY A O 1
ATOM 1193 N N . ALA A 1 146 ? 28.40422 23.09094 -46.56128 1.000 21.18737 146 ALA A N 1
ATOM 1194 C CA . ALA A 1 146 ? 29.20659 22.27316 -47.46708 1.000 18.64407 146 ALA A CA 1
ATOM 1195 C C . ALA A 1 146 ? 29.76483 23.18001 -48.55304 1.000 18.16944 146 ALA A C 1
ATOM 1196 O O . ALA A 1 146 ? 29.31876 24.31952 -48.71327 1.000 22.13262 146 ALA A O 1
ATOM 1198 N N . HIS A 1 147 ? 30.71199 22.64930 -49.32489 1.000 17.60909 147 HIS A N 1
ATOM 1199 C CA . HIS A 1 147 ? 31.18305 23.32368 -50.53698 1.000 20.60982 147 HIS A CA 1
ATOM 1200 C C . HIS A 1 147 ? 29.98735 23.69044 -51.42160 1.000 18.72917 147 HIS A C 1
ATOM 1201 O O . HIS A 1 147 ? 29.05372 22.89107 -51.56618 1.000 18.64317 147 HIS A O 1
ATOM 1208 N N . PRO A 1 148 ? 29.94907 24.89699 -51.99639 1.000 19.92164 148 PRO A N 1
ATOM 1209 C CA . PRO A 1 148 ? 28.77277 25.27983 -52.79608 1.000 15.17077 148 PRO A CA 1
ATOM 1210 C C . PRO A 1 148 ? 28.55380 24.44110 -54.04585 1.000 16.02152 148 PRO A C 1
ATOM 1211 O O . PRO A 1 148 ? 27.42001 24.41304 -54.54541 1.000 21.95382 148 PRO A O 1
ATOM 1215 N N . ASP A 1 149 ? 29.58310 23.77827 -54.58227 1.000 16.51567 149 ASP A N 1
ATOM 1216 C CA . ASP A 1 149 ? 29.38085 22.84014 -55.67413 1.000 20.61950 149 ASP A CA 1
ATOM 1217 C C . ASP A 1 149 ? 29.21302 21.41077 -55.17460 1.000 19.96551 149 ASP A C 1
ATOM 1218 O O . ASP A 1 149 ? 29.22460 20.47596 -55.98394 1.000 24.51544 149 ASP A O 1
ATOM 1223 N N . TYR A 1 150 ? 29.05113 21.21683 -53.86776 1.000 15.45315 150 TYR A N 1
ATOM 1224 C CA . TYR A 1 150 ? 28.63133 19.91586 -53.33731 1.000 18.03071 150 TYR A CA 1
ATOM 1225 C C . TYR A 1 150 ? 27.11090 19.82115 -53.43065 1.000 16.58125 150 TYR A C 1
ATOM 1226 O O . TYR A 1 150 ? 26.40015 20.64941 -52.84766 1.000 18.00382 150 TYR A O 1
ATOM 1235 N N . VAL A 1 151 ? 26.61443 18.84362 -54.18256 1.000 18.42976 151 VAL A N 1
ATOM 1236 C CA . VAL A 1 151 ? 25.18357 18.58741 -54.27970 1.000 15.83976 151 VAL A CA 1
ATOM 1237 C C . VAL A 1 151 ? 24.88107 17.32719 -53.48129 1.000 13.26345 151 VAL A C 1
ATOM 1238 O O . VAL A 1 151 ? 25.46038 16.26516 -53.74581 1.000 14.37372 151 VAL A O 1
ATOM 1242 N N . ALA A 1 152 ? 23.94172 17.44017 -52.54220 1.000 12.99943 152 ALA A N 1
ATOM 1243 C CA . ALA A 1 152 ? 23.60894 16.34603 -51.64165 1.000 13.93891 152 ALA A CA 1
ATOM 1244 C C . ALA A 1 152 ? 22.93578 15.18959 -52.37612 1.000 14.55289 152 ALA A C 1
ATOM 1245 O O . ALA A 1 152 ? 22.11641 15.40704 -53.26189 1.000 11.63661 152 ALA A O 1
ATOM 1247 N N . HIS A 1 153 ? 23.26281 13.96228 -51.97230 1.000 12.66447 153 HIS A N 1
ATOM 1248 C CA . HIS A 1 153 ? 22.56922 12.76402 -52.45091 1.000 13.10739 153 HIS A CA 1
ATOM 1249 C C . HIS A 1 153 ? 21.07947 12.85355 -52.16558 1.000 10.25729 153 HIS A C 1
ATOM 1250 O O . HIS A 1 153 ? 20.66881 13.19109 -51.05387 1.000 15.08976 153 HIS A O 1
ATOM 1257 N N . ASP A 1 154 ? 20.24957 12.48216 -53.14752 1.000 12.36582 154 ASP A N 1
ATOM 1258 C CA . ASP A 1 154 ? 18.81639 12.52682 -52.89170 1.000 11.68838 154 ASP A CA 1
ATOM 1259 C C . ASP A 1 154 ? 18.35862 11.46952 -51.87827 1.000 12.40004 154 ASP A C 1
ATOM 1260 O O . ASP A 1 154 ? 17.35282 11.67798 -51.19970 1.000 13.62084 154 ASP A O 1
ATOM 1265 N N . VAL A 1 155 ? 19.04099 10.32754 -51.77131 1.000 14.28601 155 VAL A N 1
ATOM 1266 C CA . VAL A 1 155 ? 18.61687 9.28318 -50.82712 1.000 10.80642 155 VAL A CA 1
ATOM 1267 C C . VAL A 1 155 ? 19.85024 8.67206 -50.17179 1.000 10.89070 155 VAL A C 1
ATOM 1268 O O . VAL A 1 155 ? 20.84456 8.38401 -50.84402 1.000 9.72847 155 VAL A O 1
ATOM 1272 N N . ILE A 1 156 ? 19.80536 8.51340 -48.84961 1.000 11.11754 156 ILE A N 1
ATOM 1273 C CA . ILE A 1 156 ? 20.92148 7.92452 -48.12334 1.000 10.91694 156 ILE A CA 1
ATOM 1274 C C . ILE A 1 156 ? 20.40501 6.76173 -47.28860 1.000 10.01311 156 ILE A C 1
ATOM 1275 O O . ILE A 1 156 ? 19.20382 6.61029 -47.05369 1.000 13.91070 156 ILE A O 1
ATOM 1280 N N . ARG A 1 157 ? 21.33584 5.92938 -46.84214 1.000 11.59063 157 ARG A N 1
ATOM 1281 C CA . ARG A 1 157 ? 20.99202 4.87725 -45.88510 1.000 12.51830 157 ARG A CA 1
ATOM 1282 C C . ARG A 1 157 ? 20.95193 5.44405 -44.47050 1.000 12.97120 157 ARG A C 1
ATOM 1283 O O . ARG A 1 157 ? 21.65589 6.40950 -44.14439 1.000 13.35855 157 ARG A O 1
ATOM 1291 N N . GLN A 1 158 ? 20.09637 4.85936 -43.62153 1.000 11.71129 158 GLN A N 1
ATOM 1292 C CA . GLN A 1 158 ? 20.01888 5.32221 -42.22766 1.000 11.60149 158 GLN A CA 1
ATOM 1293 C C . GLN A 1 158 ? 21.19935 4.80905 -41.40255 1.000 14.11672 158 GLN A C 1
ATOM 1294 O O . GLN A 1 158 ? 21.50516 3.61253 -41.40389 1.000 17.92602 158 GLN A O 1
ATOM 1300 N N . GLN A 1 159 ? 21.83590 5.71382 -40.66176 1.000 16.52811 159 GLN A N 1
ATOM 1301 C CA . GLN A 1 159 ? 23.00035 5.36282 -39.84476 1.000 13.53214 159 GLN A CA 1
ATOM 1302 C C . GLN A 1 159 ? 22.96131 6.25631 -38.60304 1.000 13.18583 159 GLN A C 1
ATOM 1303 O O . GLN A 1 159 ? 23.27523 7.44324 -38.70487 1.000 14.43362 159 GLN A O 1
ATOM 1309 N N . ASP A 1 160 ? 22.56981 5.69662 -37.46356 1.000 13.35505 160 ASP A N 1
ATOM 1310 C CA . ASP A 1 160 ? 22.51476 6.42735 -36.19456 1.000 15.28277 160 ASP A CA 1
ATOM 1311 C C . ASP A 1 160 ? 21.78435 7.76838 -36.32641 1.000 10.99177 160 ASP A C 1
ATOM 1312 O O . ASP A 1 160 ? 22.33134 8.81787 -35.97771 1.000 9.58391 160 ASP A O 1
ATOM 1317 N N . PRO A 1 161 ? 20.54382 7.76433 -36.78952 1.000 12.70000 161 PRO A N 1
ATOM 1318 C CA . PRO A 1 161 ? 19.83068 9.02442 -37.00815 1.000 11.83871 161 PRO A CA 1
ATOM 1319 C C . PRO A 1 161 ? 19.31534 9.62795 -35.70230 1.000 10.36068 161 PRO A C 1
ATOM 1320 O O . PRO A 1 161 ? 19.36069 9.02751 -34.63031 1.000 14.34770 161 PRO A O 1
ATOM 1324 N N . TYR A 1 162 ? 18.81122 10.84956 -35.82869 1.000 9.53998 162 TYR A N 1
ATOM 1325 C CA . TYR A 1 162 ? 17.98065 11.45371 -34.79907 1.000 9.01245 162 TYR A CA 1
ATOM 1326 C C . TYR A 1 162 ? 16.57934 10.85855 -34.87938 1.000 10.66279 162 TYR A C 1
ATOM 1327 O O . TYR A 1 162 ? 16.00348 10.77066 -35.96982 1.000 13.58751 162 TYR A O 1
ATOM 1336 N N . TYR A 1 163 ? 16.05395 1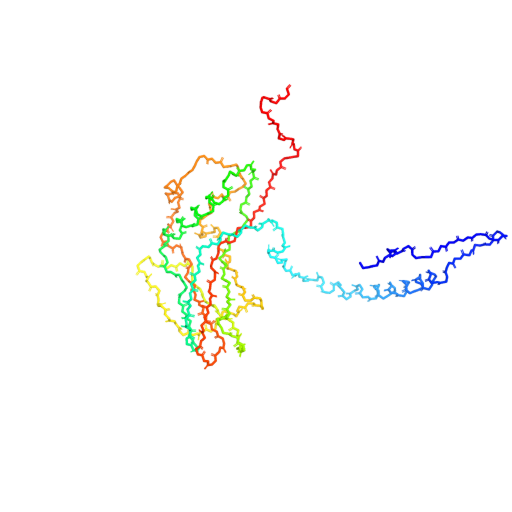0.41744 -33.74520 1.000 9.97250 163 TYR A N 1
ATOM 1337 C CA . TYR A 1 163 ? 14.68294 9.92343 -33.67064 1.000 14.90234 163 TYR A CA 1
ATOM 1338 C C . TYR A 1 163 ? 13.75545 11.09571 -33.35988 1.000 16.35463 163 TYR A C 1
ATOM 1339 O O . TYR A 1 163 ? 13.93163 11.78911 -32.35254 1.000 16.46537 163 TYR A O 1
ATOM 1348 N N . VAL A 1 164 ? 12.78572 11.32743 -34.23707 1.000 13.48548 164 VAL A N 1
ATOM 1349 C CA . VAL A 1 164 ? 11.88925 12.46034 -34.06043 1.000 15.29736 164 VAL A CA 1
ATOM 1350 C C . VAL A 1 164 ? 11.03081 12.26313 -32.81310 1.000 12.79204 164 VAL A C 1
ATOM 1351 O O . VAL A 1 164 ? 10.67294 11.13543 -32.44487 1.000 13.16114 164 VAL A O 1
ATOM 1355 N N . GLY A 1 165 ? 10.72616 13.37790 -32.13218 1.000 17.51504 165 GLY A N 1
ATOM 1356 C CA . GLY A 1 165 ? 10.06275 13.32846 -30.85867 1.000 16.70442 165 GLY A CA 1
ATOM 1357 C C . GLY A 1 165 ? 8.61181 12.90167 -30.98713 1.000 17.61753 165 GLY A C 1
ATOM 1358 O O . GLY A 1 165 ? 8.08887 12.71627 -32.08939 1.000 15.18238 165 GLY A O 1
ATOM 1359 N N . PRO A 1 166 ? 7.93148 12.79109 -29.84135 1.000 18.75319 166 PRO A N 1
ATOM 1360 C CA . PRO A 1 166 ? 6.63142 12.09125 -29.82304 1.000 20.89063 166 PRO A CA 1
ATOM 1361 C C . PRO A 1 166 ? 5.52829 12.76191 -30.63217 1.000 16.61871 166 PRO A C 1
ATOM 1362 O O . PRO A 1 166 ? 4.62115 12.06489 -31.10670 1.000 16.15567 166 PRO A O 1
ATOM 1366 N N . ASN A 1 167 ? 5.54753 14.08049 -30.79307 1.000 15.41086 167 ASN A N 1
ATOM 1367 C CA . ASN A 1 167 ? 4.50534 14.73589 -31.58098 1.000 14.46518 167 ASN A CA 1
ATOM 1368 C C . ASN A 1 167 ? 4.89113 14.89974 -33.05054 1.000 13.34431 167 ASN A C 1
ATOM 1369 O O . ASN A 1 167 ? 4.22101 15.63696 -33.78134 1.000 14.97277 167 ASN A O 1
ATOM 1374 N N . ASN A 1 168 ? 5.91801 14.18629 -33.50298 1.000 15.26128 168 ASN A N 1
ATOM 1375 C CA . ASN A 1 168 ? 6.28844 14.13632 -34.91635 1.000 11.53526 168 ASN A CA 1
ATOM 1376 C C . ASN A 1 168 ? 6.76826 15.48859 -35.42742 1.000 10.97352 168 ASN A C 1
ATOM 1377 O O . ASN A 1 168 ? 6.66850 15.77895 -36.61532 1.000 12.13820 168 ASN A O 1
ATOM 1382 N N . ILE A 1 169 ? 7.34344 16.30401 -34.55094 1.000 12.09311 169 ILE A N 1
ATOM 1383 C CA . ILE A 1 169 ? 7.98045 17.54963 -34.94810 1.000 10.14815 169 ILE A CA 1
ATOM 1384 C C . ILE A 1 169 ? 9.42266 17.50391 -34.49591 1.000 11.18826 169 ILE A C 1
ATOM 1385 O O . ILE A 1 169 ? 9.71407 17.09251 -33.36603 1.000 14.06037 169 ILE A O 1
ATOM 1390 N N . GLU A 1 170 ? 10.32550 17.95480 -35.36251 1.000 13.94857 170 GLU A N 1
ATOM 1391 C CA . GLU A 1 170 ? 11.71655 18.16806 -34.98216 1.000 15.14019 170 GLU A CA 1
ATOM 1392 C C . GLU A 1 170 ? 12.07561 19.61406 -35.28069 1.000 11.60366 170 GLU A C 1
ATOM 1393 O O . GLU A 1 170 ? 11.67903 20.14729 -36.31629 1.000 13.54633 170 GLU A O 1
ATOM 1399 N N . ARG A 1 171 ? 12.81156 20.25429 -34.37490 1.000 12.53493 171 ARG A N 1
ATOM 1400 C CA . ARG A 1 171 ? 13.19605 21.64754 -34.55800 1.000 11.74705 171 ARG A CA 1
ATOM 1401 C C . ARG A 1 171 ? 14.69953 21.74180 -34.34973 1.000 11.54182 171 ARG A C 1
ATOM 1402 O O . ARG A 1 171 ? 15.19790 21.36232 -33.28532 1.000 13.19463 171 ARG A O 1
ATOM 1410 N N . ILE A 1 172 ? 15.40639 22.23301 -35.37012 1.000 11.24401 172 ILE A N 1
ATOM 1411 C CA . ILE A 1 172 ? 16.86459 22.32515 -35.37829 1.000 12.56312 172 ILE A CA 1
ATOM 1412 C C . ILE A 1 172 ? 17.25888 23.79319 -35.21285 1.000 14.85748 172 ILE A C 1
ATOM 1413 O O . ILE A 1 172 ? 16.86025 24.64669 -36.01256 1.000 11.94605 172 ILE A O 1
ATOM 1418 N N . ASN A 1 173 ? 18.03678 24.09558 -34.17795 1.000 10.18338 173 ASN A N 1
ATOM 1419 C CA . ASN A 1 173 ? 18.50223 25.46830 -33.97040 1.000 10.55316 173 ASN A CA 1
ATOM 1420 C C . ASN A 1 173 ? 19.50132 25.87180 -35.05606 1.000 12.24846 173 ASN A C 1
ATOM 1421 O O . ASN A 1 173 ? 20.47567 25.16503 -35.31784 1.000 14.76790 173 ASN A O 1
ATOM 1426 N N . LEU A 1 174 ? 19.28129 27.03483 -35.67143 1.000 10.98641 174 LEU A N 1
ATOM 1427 C CA . LEU A 1 174 ? 20.18976 27.55639 -36.68961 1.000 14.94844 174 LEU A CA 1
ATOM 1428 C C . LEU A 1 174 ? 20.92007 28.71578 -36.02079 1.000 19.50962 174 LEU A C 1
ATOM 1429 O O . LEU A 1 174 ? 20.33362 29.77345 -35.79328 1.000 25.41500 174 LEU A O 1
ATOM 1434 N N . SER A 1 175 ? 22.16644 28.48399 -35.62554 1.000 27.42540 175 SER A N 1
ATOM 1435 C CA . SER A 1 175 ? 22.87166 29.43570 -34.77372 1.000 30.73826 175 SER A CA 1
ATOM 1436 C C . SER A 1 175 ? 23.13570 30.73578 -35.51255 1.000 36.77731 175 SER A C 1
ATOM 1437 O O . SER A 1 175 ? 23.36539 30.75082 -36.72533 1.000 34.63421 175 SER A O 1
ATOM 1440 N N . LYS A 1 176 ? 23.13291 31.83923 -34.76182 1.000 36.01151 176 LYS A N 1
ATOM 1441 C CA . LYS A 1 176 ? 23.54553 33.11396 -35.34613 1.000 44.82167 176 LYS A CA 1
ATOM 1442 C C . LYS A 1 176 ? 25.01324 33.08298 -35.76301 1.000 50.29720 176 LYS A C 1
ATOM 1443 O O . LYS A 1 176 ? 25.45087 33.95062 -36.53210 1.000 48.08323 176 LYS A O 1
ATOM 1445 N N . LYS A 1 177 ? 25.77303 32.09012 -35.27669 1.000 47.82152 177 LYS A N 1
ATOM 1446 C CA . LYS A 1 177 ? 27.16743 31.92762 -35.68231 1.000 58.18530 177 LYS A CA 1
ATOM 1447 C C . LYS A 1 177 ? 27.27886 31.65491 -37.17643 1.000 54.68397 177 LYS A C 1
ATOM 1448 O O . LYS A 1 177 ? 28.19060 32.16298 -37.84204 1.000 56.29007 177 LYS A O 1
ATOM 1450 N N . GLY A 1 178 ? 26.35342 30.86732 -37.72401 1.000 42.42170 178 GLY A N 1
ATOM 1451 C CA . GLY A 1 178 ? 26.41724 30.51288 -39.12583 1.000 35.50104 178 GLY A CA 1
ATOM 1452 C C . GLY A 1 178 ? 25.35873 31.17804 -39.97724 1.000 31.42812 178 GLY A C 1
ATOM 1453 O O . GLY A 1 178 ? 25.64497 31.63032 -41.08827 1.000 28.50061 178 GLY A O 1
ATOM 1454 N N . PHE A 1 179 ? 24.13299 31.25931 -39.46912 1.000 26.37149 179 PHE A N 1
ATOM 1455 C CA . PHE A 1 179 ? 23.00279 31.71155 -40.26698 1.000 21.54358 179 PHE A CA 1
ATOM 1456 C C . PHE A 1 179 ? 22.69160 33.17261 -39.97760 1.000 24.27830 179 PHE A C 1
ATOM 1457 O O . PHE A 1 179 ? 22.72881 33.61216 -38.82351 1.000 28.27979 179 PHE A O 1
ATOM 1465 N N . ALA A 1 180 ? 22.41013 33.92310 -41.04454 1.000 17.00416 180 ALA A N 1
ATOM 1466 C CA . ALA A 1 180 ? 22.13915 35.35116 -40.92295 1.000 21.51065 180 ALA A CA 1
ATOM 1467 C C . ALA A 1 180 ? 20.65939 35.57185 -40.63694 1.000 27.17613 180 ALA A C 1
ATOM 1468 O O . ALA A 1 180 ? 19.80089 35.01600 -41.33103 1.000 25.62487 180 ALA A O 1
ATOM 1470 N N . PHE A 1 181 ? 20.36468 36.38583 -39.60692 1.000 22.04572 181 PHE A N 1
ATOM 1471 C CA . PHE A 1 181 ? 19.06820 36.83606 -39.09609 1.000 35.11684 181 PHE A CA 1
ATOM 1472 C C . PHE A 1 181 ? 18.69769 38.18574 -39.70809 1.000 23.98789 181 PHE A C 1
ATOM 1473 O O . PHE A 1 181 ? 19.55597 39.06791 -39.80681 1.000 31.34873 181 PHE A O 1
ATOM 1481 N N . PRO A 1 182 ? 17.42606 38.41938 -40.07888 1.000 25.91034 182 PRO A N 1
ATOM 1482 C CA . PRO A 1 182 ? 17.02870 39.76348 -40.56296 1.000 30.45245 182 PRO A CA 1
ATOM 1483 C C . PRO A 1 182 ? 17.06824 40.87034 -39.50931 1.000 34.28055 182 PRO A C 1
ATOM 1484 O O . PRO A 1 182 ? 17.10269 42.04764 -39.89555 1.000 37.95886 182 PRO A O 1
ATOM 1488 N N . LEU A 1 183 ? 17.00289 40.54360 -38.21263 1.000 26.30669 183 LEU A N 1
ATOM 1489 C CA . LEU A 1 183 ? 17.09905 41.50598 -37.11005 1.000 31.76403 183 LEU A CA 1
ATOM 1490 C C . LEU A 1 183 ? 18.20751 41.00473 -36.19039 1.000 44.25184 183 LEU A C 1
ATOM 1491 O O . LEU A 1 183 ? 18.04920 39.97024 -35.53275 1.000 45.83750 183 LEU A O 1
ATOM 1496 N N . THR A 1 184 ? 19.32032 41.73276 -36.12463 1.000 46.67849 184 THR A N 1
ATOM 1497 C CA . THR A 1 184 ? 20.50599 41.19830 -35.45056 1.000 47.88221 184 THR A CA 1
ATOM 1498 C C . THR A 1 184 ? 20.36334 41.24275 -33.92646 1.000 45.73078 184 THR A C 1
ATOM 1499 O O . THR A 1 184 ? 20.23926 40.20236 -33.27218 1.000 47.83423 184 THR A O 1
ATOM 1503 N N . CYS A 1 185 ? 20.37303 42.44215 -33.34698 1.000 34.96115 185 CYS A N 1
ATOM 1504 C CA . CYS A 1 185 ? 20.35517 42.67363 -31.90715 1.000 31.43149 185 CYS A CA 1
ATOM 1505 C C . CYS A 1 185 ? 19.00527 43.27896 -31.50705 1.000 27.34012 185 CYS A C 1
ATOM 1506 O O . CYS A 1 185 ? 18.02682 43.20249 -32.26651 1.000 28.30755 185 CYS A O 1
ATOM 1509 N N . LEU A 1 186 ? 18.95585 43.89410 -30.32722 1.000 21.29836 186 LEU A N 1
ATOM 1510 C CA . LEU A 1 186 ? 17.80612 44.71474 -29.96403 1.000 20.67161 186 LEU A CA 1
ATOM 1511 C C . LEU A 1 186 ? 17.81569 45.98019 -30.81702 1.000 20.57137 186 LEU A C 1
ATOM 1512 O O . LEU A 1 186 ? 18.74319 46.79009 -30.71945 1.000 16.40644 186 LEU A O 1
ATOM 1517 N N . GLN A 1 187 ? 16.79359 46.15814 -31.65326 1.000 15.72046 187 GLN A N 1
ATOM 1518 C CA . GLN A 1 187 ? 16.79784 47.31573 -32.53581 1.000 17.39701 187 GLN A CA 1
ATOM 1519 C C . GLN A 1 187 ? 15.38610 47.66090 -32.97932 1.000 15.69192 187 GLN A C 1
ATOM 1520 O O . GLN A 1 187 ? 14.46717 46.84372 -32.90068 1.000 16.12516 187 GLN A O 1
ATOM 1526 N N . SER A 1 188 ? 15.24506 48.89632 -33.46411 1.000 14.85350 188 SER A N 1
ATOM 1527 C CA . SER A 1 188 ? 14.18525 49.28673 -34.37214 1.000 14.96398 188 SER A CA 1
ATOM 1528 C C . SER A 1 188 ? 14.51244 48.84421 -35.80056 1.000 16.53408 188 SER A C 1
ATOM 1529 O O . SER A 1 188 ? 15.67422 48.58670 -36.13858 1.000 15.64581 188 SER A O 1
ATOM 1532 N N . VAL A 1 189 ? 13.46603 48.74416 -36.65962 1.000 15.05263 189 VAL A N 1
ATOM 1533 C CA . VAL A 1 189 ? 13.74528 48.47290 -38.06763 1.000 14.70177 189 VAL A CA 1
ATOM 1534 C C . VAL A 1 189 ? 14.24196 49.75456 -38.71534 1.000 12.84930 189 VAL A C 1
ATOM 1535 O O . VAL A 1 189 ? 13.91225 50.86012 -38.29790 1.000 14.84421 189 VAL A O 1
ATOM 1539 N N . TYR A 1 190 ? 15.04945 49.57266 -39.75110 1.000 14.07535 190 TYR A N 1
ATOM 1540 C CA . TYR A 1 190 ? 15.50781 50.62936 -40.62906 1.000 11.00816 190 TYR A CA 1
ATOM 1541 C C . TYR A 1 190 ? 15.02535 50.28895 -42.03005 1.000 12.60249 190 TYR A C 1
ATOM 1542 O O . TYR A 1 190 ? 14.57180 49.17494 -42.29490 1.000 15.32926 190 TYR A O 1
ATOM 1551 N N . ASN A 1 191 ? 15.17245 51.22079 -42.95795 1.000 12.57826 191 ASN A N 1
ATOM 1552 C CA . ASN A 1 191 ? 14.94337 50.85499 -44.35212 1.000 14.51442 191 ASN A CA 1
ATOM 1553 C C . ASN A 1 191 ? 15.88734 49.72374 -44.76184 1.000 14.78572 191 ASN A C 1
ATOM 1554 O O . ASN A 1 191 ? 17.09159 49.78528 -44.48415 1.000 19.78413 191 ASN A O 1
ATOM 1559 N N . ASP A 1 192 ? 15.35084 48.68059 -45.40949 1.000 13.20941 192 ASP A N 1
ATOM 1560 C CA . ASP A 1 192 ? 16.18477 47.53110 -45.78258 1.000 15.29030 192 ASP A CA 1
ATOM 1561 C C . ASP A 1 192 ? 15.60755 46.82764 -47.01018 1.000 15.23405 192 ASP A C 1
ATOM 1562 O O . ASP A 1 192 ? 14.44148 46.99461 -47.35193 1.000 13.30439 192 ASP A O 1
ATOM 1567 N N . ASN A 1 193 ? 16.42938 45.97543 -47.62533 1.000 13.56861 193 ASN A N 1
ATOM 1568 C CA . ASN A 1 193 ? 16.07319 45.22433 -48.82611 1.000 11.95049 193 ASN A CA 1
ATOM 1569 C C . ASN A 1 193 ? 16.99669 44.01961 -48.91456 1.000 11.93479 193 ASN A C 1
ATOM 1570 O O . ASN A 1 193 ? 18.02279 43.95887 -48.24278 1.000 12.57446 193 ASN A O 1
ATOM 1575 N N . PHE A 1 194 ? 16.61771 43.05326 -49.76590 1.000 11.82779 194 PHE A N 1
ATOM 1576 C CA . PHE A 1 194 ? 17.34021 41.78291 -49.77653 1.000 10.64667 194 PHE A CA 1
ATOM 1577 C C . PHE A 1 194 ? 18.78641 41.97341 -50.23064 1.000 13.00236 194 PHE A C 1
ATOM 1578 O O . PHE A 1 194 ? 19.69483 41.29381 -49.72572 1.000 14.29625 194 PHE A O 1
ATOM 1586 N N . GLU A 1 195 ? 19.01885 42.89462 -51.16804 1.000 14.70410 195 GLU A N 1
ATOM 1587 C CA . GLU A 1 195 ? 20.36228 43.05996 -51.72232 1.000 13.71764 195 GLU A CA 1
ATOM 1588 C C . GLU A 1 195 ? 21.30881 43.63975 -50.67206 1.000 13.48616 195 GLU A C 1
ATOM 1589 O O . GLU A 1 195 ? 22.46520 43.21564 -50.56034 1.000 17.22386 195 GLU A O 1
ATOM 1595 N N . ARG A 1 196 ? 20.81536 44.60127 -49.87907 1.000 14.49931 196 ARG A N 1
ATOM 1596 C CA . ARG A 1 196 ? 21.55966 45.07893 -48.71425 1.000 15.80896 196 ARG A CA 1
ATOM 1597 C C . ARG A 1 196 ? 21.89423 43.92899 -47.76988 1.000 16.34872 196 ARG A C 1
ATOM 1598 O O . ARG A 1 196 ? 23.04884 43.76431 -47.34851 1.000 16.62576 196 ARG A O 1
ATOM 1606 N N . PHE A 1 197 ? 20.88272 43.13661 -47.41823 1.000 13.59212 197 PHE A N 1
ATOM 1607 C CA . PHE A 1 197 ? 21.04834 42.02078 -46.48576 1.000 13.91556 197 PHE A CA 1
ATOM 1608 C C . PHE A 1 197 ? 22.07652 41.00726 -46.99444 1.000 15.34167 197 PHE A C 1
ATOM 1609 O O . PHE A 1 197 ? 23.00660 40.62838 -46.26813 1.000 16.44809 197 PHE A O 1
ATOM 1617 N N . PHE A 1 198 ? 21.91236 40.55109 -48.24119 1.000 13.22411 198 PHE A N 1
ATOM 1618 C CA . PHE A 1 198 ? 22.79164 39.54093 -48.83428 1.000 14.95856 198 PHE A CA 1
ATOM 1619 C C . PHE A 1 198 ? 24.23409 40.03620 -48.92018 1.000 17.11374 198 PHE A C 1
ATOM 1620 O O . PHE A 1 198 ? 25.17982 39.28411 -48.62495 1.000 15.56108 198 PHE A O 1
ATOM 1628 N N . ASP A 1 199 ? 24.42752 41.29970 -49.30740 1.000 14.06983 199 ASP A N 1
ATOM 1629 C CA . ASP A 1 199 ? 25.78980 41.83293 -49.40264 1.000 16.37744 199 ASP A CA 1
ATOM 1630 C C . ASP A 1 199 ? 26.51673 41.76513 -48.06391 1.000 19.75069 199 ASP A C 1
ATOM 1631 O O . ASP A 1 199 ? 27.69074 41.37730 -47.99839 1.000 37.72323 199 ASP A O 1
ATOM 1636 N N . ASP A 1 200 ? 25.80684 42.05125 -46.97982 1.000 17.45891 200 ASP A N 1
ATOM 1637 C CA . ASP A 1 200 ? 26.42709 42.06408 -45.66390 1.000 21.97375 200 ASP A CA 1
ATOM 1638 C C . ASP A 1 200 ? 26.60109 40.69287 -45.02306 1.000 23.19277 200 ASP A C 1
ATOM 1639 O O . ASP A 1 200 ? 27.09841 40.61465 -43.89666 1.000 25.79455 200 ASP A O 1
ATOM 1644 N N . VAL A 1 201 ? 26.20408 39.61477 -45.69577 1.000 15.34635 201 VAL A N 1
ATOM 1645 C CA . VAL A 1 201 ? 26.46204 38.25977 -45.19058 1.000 17.41826 201 VAL A CA 1
ATOM 1646 C C . VAL A 1 201 ? 27.83922 37.83007 -45.67142 1.000 16.01567 201 VAL A C 1
ATOM 1647 O O . VAL A 1 201 ? 28.14672 37.94512 -46.86360 1.000 16.43270 201 VAL A O 1
ATOM 1651 N N . LEU A 1 202 ? 28.67842 37.34606 -44.75276 1.000 15.26628 202 LEU A N 1
ATOM 1652 C CA . LEU A 1 202 ? 30.05158 37.04819 -45.15182 1.000 15.82835 202 LEU A CA 1
ATOM 1653 C C . LEU A 1 202 ? 30.11439 35.84149 -46.08341 1.000 15.84870 202 LEU A C 1
ATOM 1654 O O . LEU A 1 202 ? 30.77531 35.89088 -47.13352 1.000 14.25563 202 LEU A O 1
ATOM 1659 N N . TRP A 1 203 ? 29.43410 34.75041 -45.72266 1.000 17.01516 203 TRP A N 1
ATOM 1660 C CA . TRP A 1 203 ? 29.48362 33.49055 -46.46811 1.000 17.18586 203 TRP A CA 1
ATOM 1661 C C . TRP A 1 203 ? 28.09331 33.06661 -46.93349 1.000 18.54243 203 TRP A C 1
ATOM 1662 O O . TRP A 1 203 ? 27.56291 32.04750 -46.46621 1.000 18.49354 203 TRP A O 1
ATOM 1673 N N . PRO A 1 204 ? 27.50039 33.78366 -47.88463 1.000 16.45802 204 PRO A N 1
ATOM 1674 C CA . PRO A 1 204 ? 26.09950 33.48972 -48.23014 1.000 16.78845 204 PRO A CA 1
ATOM 1675 C C . PRO A 1 204 ? 25.90270 32.12932 -48.86564 1.000 16.60799 204 PRO A C 1
ATOM 1676 O O . PRO A 1 204 ? 24.83987 31.52688 -48.67951 1.000 18.25243 204 PRO A O 1
ATOM 1680 N N . TYR A 1 205 ? 26.89535 31.60454 -49.57698 1.000 15.68484 205 TYR A N 1
ATOM 1681 C CA . TYR A 1 205 ? 26.72179 30.35620 -50.30195 1.000 17.04021 205 TYR A CA 1
ATOM 1682 C C . TYR A 1 205 ? 27.12658 29.12945 -49.48933 1.000 16.24581 205 TYR A C 1
ATOM 1683 O O . TYR A 1 205 ? 26.91943 28.00455 -49.95964 1.000 19.32081 205 TYR A O 1
ATOM 1692 N N . PHE A 1 206 ? 27.69109 29.30213 -48.28599 1.000 13.34549 206 PHE A N 1
ATOM 1693 C CA . PHE A 1 206 ? 28.17989 28.14252 -47.55354 1.000 20.03465 206 PHE A CA 1
ATOM 1694 C C . PHE A 1 206 ? 27.11876 27.49429 -46.67208 1.000 17.05737 206 PHE A C 1
ATOM 1695 O O . PHE A 1 206 ? 27.00042 26.26249 -46.65939 1.000 20.33606 206 PHE A O 1
ATOM 1703 N N . TYR A 1 207 ? 26.34226 28.28870 -45.94142 1.000 16.68843 207 TYR A N 1
ATOM 1704 C CA . TYR A 1 207 ? 25.43104 27.76526 -44.92280 1.000 15.52467 207 TYR A CA 1
ATOM 1705 C C . TYR A 1 207 ? 24.02869 27.57471 -45.50158 1.000 18.18362 207 TYR A C 1
ATOM 1706 O O . TYR A 1 207 ? 23.44206 28.51131 -46.05812 1.000 16.60660 207 TYR A O 1
ATOM 1715 N N . ARG A 1 208 ? 23.49590 26.35036 -45.37125 1.000 17.08854 208 ARG A N 1
ATOM 1716 C CA . ARG A 1 208 ? 22.16994 26.02930 -45.87526 1.000 13.23490 208 ARG A CA 1
ATOM 1717 C C . ARG A 1 208 ? 21.76757 24.73011 -45.20254 1.000 16.37916 208 ARG A C 1
ATOM 1718 O O . ARG A 1 208 ? 22.60296 23.82439 -45.10576 1.000 13.44409 208 ARG A O 1
ATOM 1726 N N . PRO A 1 209 ? 20.53846 24.59554 -44.71954 1.000 12.77570 209 PRO A N 1
ATOM 1727 C CA . PRO A 1 209 ? 20.14623 23.33267 -44.07060 1.000 11.37458 209 PRO A CA 1
ATOM 1728 C C . PRO A 1 209 ? 19.86796 22.26057 -45.10990 1.000 14.41743 209 PRO A C 1
ATOM 1729 O O . PRO A 1 209 ? 19.08526 22.47691 -46.03448 1.000 15.81945 209 PRO A O 1
ATOM 1733 N N . LEU A 1 210 ? 20.51610 21.10433 -44.96389 1.000 10.56431 210 LEU A N 1
ATOM 1734 C CA . LEU A 1 210 ? 20.29833 19.95762 -45.84297 1.000 12.16680 210 LEU A CA 1
ATOM 1735 C C . LEU A 1 210 ? 19.74494 18.86410 -44.94816 1.000 10.51197 210 LEU A C 1
ATOM 1736 O O . LEU A 1 210 ? 20.46576 18.34126 -44.09599 1.000 13.39607 210 LEU A O 1
ATOM 1741 N N . VAL A 1 211 ? 18.44700 18.57166 -45.06734 1.000 10.08156 211 VAL A N 1
ATOM 1742 C CA . VAL A 1 211 ? 17.74661 17.78886 -44.05307 1.000 10.25846 211 VAL A CA 1
ATOM 1743 C C . VAL A 1 211 ? 17.11627 16.57444 -44.71696 1.000 9.93092 211 VAL A C 1
ATOM 1744 O O . VAL A 1 211 ? 16.52204 16.68917 -45.79536 1.000 10.99214 211 VAL A O 1
ATOM 1748 N N . TYR A 1 212 ? 17.25604 15.41153 -44.06780 1.000 9.54537 212 TYR A N 1
ATOM 1749 C CA . TYR A 1 212 ? 16.75514 14.13454 -44.57488 1.000 9.27659 212 TYR A CA 1
ATOM 1750 C C . TYR A 1 212 ? 15.69894 13.60169 -43.61268 1.000 10.17869 212 TYR A C 1
ATOM 1751 O O . TYR A 1 212 ? 15.77784 13.86551 -42.40791 1.000 9.82736 212 TYR A O 1
ATOM 1760 N N . VAL A 1 213 ? 14.68226 12.89624 -44.13568 1.000 9.00572 213 VAL A N 1
ATOM 1761 C CA . VAL A 1 213 ? 13.66039 12.26208 -43.29211 1.000 10.08888 213 VAL A CA 1
ATOM 1762 C C . VAL A 1 213 ? 13.53672 10.78721 -43.65743 1.000 7.86642 213 VAL A C 1
ATOM 1763 O O . VAL A 1 213 ? 13.55561 10.42822 -44.83493 1.000 9.14459 213 VAL A O 1
ATOM 1767 N N . GLY A 1 214 ? 13.38526 9.93481 -42.64250 1.000 9.38797 214 GLY A N 1
ATOM 1768 C CA . GLY A 1 214 ? 13.06781 8.52895 -42.87122 1.000 11.83521 214 GLY A CA 1
ATOM 1769 C C . GLY A 1 214 ? 12.11017 8.00659 -41.80737 1.000 10.01152 214 GLY A C 1
ATOM 1770 O O . GLY A 1 214 ? 11.45581 8.81579 -41.15345 1.000 7.81417 214 GLY A O 1
ATOM 1771 N N . THR A 1 215 ? 11.99993 6.68637 -41.62663 1.000 10.81342 215 THR A N 1
ATOM 1772 C CA . THR A 1 215 ? 11.07582 6.10251 -40.65117 1.000 9.98348 215 THR A CA 1
ATOM 1773 C C . THR A 1 215 ? 11.75866 4.91906 -39.98146 1.000 11.54024 215 THR A C 1
ATOM 1774 O O . THR A 1 215 ? 12.84185 4.49392 -40.37943 1.000 11.28184 215 THR A O 1
ATOM 1778 N N . THR A 1 216 ? 11.08407 4.35200 -38.97591 1.000 10.04093 216 THR A N 1
ATOM 1779 C CA . THR A 1 216 ? 11.43565 3.05059 -38.42044 1.000 8.92622 216 THR A CA 1
ATOM 1780 C C . THR A 1 216 ? 10.58010 1.91201 -38.98399 1.000 7.73502 216 THR A C 1
ATOM 1781 O O . THR A 1 216 ? 10.50406 0.84895 -38.36038 1.000 11.88143 216 THR A O 1
ATOM 1785 N N . SER A 1 217 ? 9.93027 2.11228 -40.14171 1.000 7.77417 217 SER A N 1
ATOM 1786 C CA . SER A 1 217 ? 9.08855 1.08047 -40.72661 1.000 9.01091 217 SER A CA 1
ATOM 1787 C C . SER A 1 217 ? 9.89123 0.04546 -41.52122 1.000 13.17936 217 SER A C 1
ATOM 1788 O O . SER A 1 217 ? 10.95445 0.33368 -42.08427 1.000 14.61860 217 SER A O 1
ATOM 1791 N N . ALA A 1 218 ? 9.35625 -1.17659 -41.57288 1.000 10.00628 218 ALA A N 1
ATOM 1792 C CA . ALA A 1 218 ? 9.89901 -2.20902 -42.44058 1.000 10.71629 218 ALA A CA 1
ATOM 1793 C C . ALA A 1 218 ? 9.18938 -2.24942 -43.78826 1.000 12.59658 218 ALA A C 1
ATOM 1794 O O . ALA A 1 218 ? 9.39599 -3.18738 -44.56782 1.000 13.16776 218 ALA A O 1
ATOM 1796 N N . GLU A 1 219 ? 8.34578 -1.26048 -44.08459 1.000 14.26560 219 GLU A N 1
ATOM 1797 C CA . GLU A 1 219 ? 7.78989 -1.13287 -45.42420 1.000 12.78138 219 GLU A CA 1
ATOM 1798 C C . GLU A 1 219 ? 7.96181 0.31584 -45.87173 1.000 13.64736 219 GLU A C 1
ATOM 1799 O O . GLU A 1 219 ? 8.31524 1.19205 -45.07695 1.000 11.97709 219 GLU A O 1
ATOM 1805 N N . ILE A 1 220 ? 7.72543 0.55606 -47.16616 1.000 13.25738 220 ILE A N 1
ATOM 1806 C CA . ILE A 1 220 ? 7.73455 1.92188 -47.68555 1.000 11.06864 220 ILE A CA 1
ATOM 1807 C C . ILE A 1 220 ? 6.56867 2.67910 -47.06313 1.000 14.25820 220 ILE A C 1
ATOM 1808 O O . ILE A 1 220 ? 5.48616 2.11369 -46.84911 1.000 15.23499 220 ILE A O 1
ATOM 1813 N N . GLU A 1 221 ? 6.80163 3.95173 -46.69867 1.000 9.98223 221 GLU A N 1
ATOM 1814 C CA . GLU A 1 221 ? 5.74650 4.78979 -46.14024 1.000 11.73596 221 GLU A CA 1
ATOM 1815 C C . GLU A 1 221 ? 5.68782 6.11909 -46.88028 1.000 11.69327 221 GLU A C 1
ATOM 1816 O O . GLU A 1 221 ? 6.71376 6.65108 -47.30171 1.000 12.34223 221 GLU A O 1
ATOM 1822 N N . GLU A 1 222 ? 4.46654 6.63615 -47.04787 1.000 13.12782 222 GLU A N 1
ATOM 1823 C CA . GLU A 1 222 ? 4.23604 7.92268 -47.70287 1.000 11.03064 222 GLU A CA 1
ATOM 1824 C C . GLU A 1 222 ? 4.04841 8.98794 -46.62639 1.000 11.86929 222 GLU A C 1
ATOM 1825 O O . GLU A 1 222 ? 3.17950 8.85307 -45.76143 1.000 11.83652 222 GLU A O 1
ATOM 1831 N N . ILE A 1 223 ? 4.85147 10.04440 -46.68231 1.000 8.99276 223 ILE A N 1
ATOM 1832 C CA . ILE A 1 223 ? 4.92886 11.03443 -45.61247 1.000 11.32810 223 ILE A CA 1
ATOM 1833 C C . ILE A 1 223 ? 4.60619 12.41094 -46.17496 1.000 8.45283 223 ILE A C 1
ATOM 1834 O O . ILE A 1 223 ? 5.15119 12.79231 -47.20959 1.000 11.82094 223 ILE A O 1
ATOM 1839 N N . MET A 1 224 ? 3.74853 13.16663 -45.47919 1.000 9.40329 224 MET A N 1
ATOM 1840 C CA . MET A 1 224 ? 3.53155 14.59158 -45.77999 1.000 10.20429 224 MET A CA 1
ATOM 1841 C C . MET A 1 224 ? 4.41290 15.41029 -44.85355 1.000 14.60564 224 MET A C 1
ATOM 1842 O O . MET A 1 224 ? 4.39688 15.19571 -43.64353 1.000 12.88130 224 MET A O 1
ATOM 1847 N N . ILE A 1 225 ? 5.15572 16.36345 -45.42388 1.000 11.15723 225 ILE A N 1
ATOM 1848 C CA . ILE A 1 225 ? 6.14139 17.16608 -44.69975 1.000 14.10927 225 ILE A CA 1
ATOM 1849 C C . ILE A 1 225 ? 5.70556 18.63488 -44.77346 1.000 10.40827 225 ILE A C 1
ATOM 1850 O O . ILE A 1 225 ? 5.33723 19.12409 -45.84129 1.000 10.18712 225 ILE A O 1
ATOM 1855 N N . GLU A 1 226 ? 5.72490 19.33390 -43.63724 1.000 10.90179 226 GLU A N 1
ATOM 1856 C CA . GLU A 1 226 ? 5.57128 20.79260 -43.62159 1.000 11.46135 226 GLU A CA 1
ATOM 1857 C C . GLU A 1 226 ? 6.87954 21.37731 -43.08640 1.000 11.83082 226 GLU A C 1
ATOM 1858 O O . GLU A 1 226 ? 7.31966 20.98052 -42.00541 1.000 10.30512 226 GLU A O 1
ATOM 1864 N N . VAL A 1 227 ? 7.51438 22.28903 -43.82915 1.000 13.31307 227 VAL A N 1
ATOM 1865 C CA . VAL A 1 227 ? 8.78530 22.88334 -43.37865 1.000 9.89559 227 VAL A CA 1
ATOM 1866 C C . VAL A 1 227 ? 8.54073 24.33660 -43.01118 1.000 10.36956 227 VAL A C 1
ATOM 1867 O O . VAL A 1 227 ? 7.93290 25.07434 -43.77869 1.000 8.75046 227 VAL A O 1
ATOM 1871 N N . SER A 1 228 ? 9.02358 24.74731 -41.84046 1.000 8.44769 228 SER A N 1
ATOM 1872 C CA . SER A 1 228 ? 8.81887 26.12578 -41.39837 1.000 8.81628 228 SER A CA 1
ATOM 1873 C C . SER A 1 228 ? 10.10710 26.66644 -40.82221 1.000 10.21216 228 SER A C 1
ATOM 1874 O O . SER A 1 228 ? 10.99141 25.91365 -40.41168 1.000 9.24444 228 SER A O 1
ATOM 1877 N N . LEU A 1 229 ? 10.19277 27.99228 -40.74975 1.000 10.66256 229 LEU A N 1
ATOM 1878 C CA . LEU A 1 229 ? 11.18883 28.63316 -39.90222 1.000 8.78442 229 LEU A CA 1
ATOM 1879 C C . LEU A 1 229 ? 10.48273 29.22101 -38.69730 1.000 9.35218 229 LEU A C 1
ATOM 1880 O O . LEU A 1 229 ? 9.53090 29.98616 -38.84992 1.000 13.59796 229 LEU A O 1
ATOM 1885 N N . LEU A 1 230 ? 10.92883 28.85499 -37.50252 1.000 9.56794 230 LEU A N 1
ATOM 1886 C CA . LEU A 1 230 ? 10.29786 29.34522 -36.28295 1.000 11.89121 230 LEU A CA 1
ATOM 1887 C C . LEU A 1 230 ? 11.22427 30.37395 -35.65398 1.000 12.72806 230 LEU A C 1
ATOM 1888 O O . LEU A 1 230 ? 12.37387 30.06004 -35.34992 1.000 11.21659 230 LEU A O 1
ATOM 1893 N N . PHE A 1 231 ? 10.74755 31.61121 -35.52872 1.000 11.75237 231 PHE A N 1
ATOM 1894 C CA . PHE A 1 231 ? 11.51895 32.68975 -34.91534 1.000 12.86853 231 PHE A CA 1
ATOM 1895 C C . PHE A 1 231 ? 11.03833 32.85295 -33.47971 1.000 12.92192 231 PHE A C 1
ATOM 1896 O O . PHE A 1 231 ? 9.83636 33.02464 -33.25439 1.000 13.76312 231 PHE A O 1
ATOM 1904 N N . LYS A 1 232 ? 11.96296 32.83524 -32.52006 1.000 12.41764 232 LYS A N 1
ATOM 1905 C CA . LYS A 1 232 ? 11.66873 33.19226 -31.13088 1.000 11.29310 232 LYS A CA 1
ATOM 1906 C C . LYS A 1 232 ? 12.02145 34.67046 -30.96642 1.000 9.71660 232 LYS A C 1
ATOM 1907 O O . LYS A 1 232 ? 13.13153 35.06521 -31.29775 1.000 12.43820 232 LYS A O 1
ATOM 1913 N N . ILE A 1 233 ? 11.06857 35.49203 -30.49716 1.000 9.76136 233 ILE A N 1
ATOM 1914 C CA . ILE A 1 233 ? 11.26539 36.94256 -30.48233 1.000 13.08330 233 ILE A CA 1
ATOM 1915 C C . ILE A 1 233 ? 10.90228 37.50680 -29.11705 1.000 6.86656 233 ILE A C 1
ATOM 1916 O O . ILE A 1 233 ? 9.88230 37.13869 -28.53264 1.000 10.04623 233 ILE A O 1
ATOM 1921 N N . LYS A 1 234 ? 11.73653 38.41462 -28.60960 1.000 11.72657 234 LYS A N 1
ATOM 1922 C CA . LYS A 1 234 ? 11.37557 39.18717 -27.42632 1.000 10.76740 234 LYS A CA 1
ATOM 1923 C C . LYS A 1 234 ? 11.17640 40.64437 -27.82553 1.000 9.15999 234 LYS A C 1
ATOM 1924 O O . LYS A 1 234 ? 12.04489 41.23019 -28.47432 1.000 12.96558 234 LYS A O 1
ATOM 1930 N N . GLU A 1 235 ? 10.01599 41.20259 -27.46190 1.000 14.89780 235 GLU A N 1
ATOM 1931 C CA . GLU A 1 235 ? 9.62998 42.57715 -27.76152 1.000 13.25793 235 GLU A CA 1
ATOM 1932 C C . GLU A 1 235 ? 9.79976 43.47036 -26.54236 1.000 12.28165 235 GLU A C 1
ATOM 1933 O O . GLU A 1 235 ? 9.61586 43.04145 -25.40701 1.000 11.71097 235 GLU A O 1
ATOM 1939 N N . PHE A 1 236 ? 10.10012 44.74034 -26.80930 1.000 12.39393 236 PHE A N 1
ATOM 1940 C CA . PHE A 1 236 ? 10.24738 45.77493 -25.78746 1.000 11.15214 236 PHE A CA 1
ATOM 1941 C C . PHE A 1 236 ? 9.26150 46.89506 -26.10153 1.000 11.31684 236 PHE A C 1
ATOM 1942 O O . PHE A 1 236 ? 9.63253 47.92918 -26.64975 1.000 13.59702 236 PHE A O 1
ATOM 1950 N N . ALA A 1 237 ? 7.98709 46.65200 -25.80791 1.000 9.20208 237 ALA A N 1
ATOM 1951 C CA . ALA A 1 237 ? 6.94612 47.63359 -26.10637 1.000 11.34638 237 ALA A CA 1
ATOM 1952 C C . ALA A 1 237 ? 6.81624 48.58775 -24.93130 1.000 14.82970 237 ALA A C 1
ATOM 1953 O O . ALA A 1 237 ? 6.58795 48.13155 -23.80262 1.000 13.11628 237 ALA A O 1
ATOM 1955 N N . PRO A 1 238 ? 6.98897 49.89194 -25.12897 1.000 11.09836 238 PRO A N 1
ATOM 1956 C CA . PRO A 1 238 ? 6.85188 50.82335 -24.00940 1.000 11.23042 238 PRO A CA 1
ATOM 1957 C C . PRO A 1 238 ? 5.41495 50.90482 -23.49755 1.000 11.52655 238 PRO A C 1
ATOM 1958 O O . PRO A 1 238 ? 4.44071 50.71221 -24.23148 1.000 17.28534 238 PRO A O 1
ATOM 1962 N N . ASP A 1 239 ? 5.28657 51.17800 -22.20478 1.000 13.20294 239 ASP A N 1
ATOM 1963 C CA . ASP A 1 239 ? 3.96587 51.27358 -21.57557 1.000 14.83601 239 ASP A CA 1
ATOM 1964 C C . ASP A 1 239 ? 3.39143 52.67416 -21.82913 1.000 18.85513 239 ASP A C 1
ATOM 1965 O O . ASP A 1 239 ? 3.36250 53.53873 -20.95295 1.000 15.99882 239 ASP A O 1
ATOM 1970 N N . VAL A 1 240 ? 2.95948 52.90472 -23.06987 1.000 13.36297 240 VAL A N 1
ATOM 1971 C CA . VAL A 1 240 ? 2.51244 54.23407 -23.51284 1.000 13.68790 240 VAL A CA 1
ATOM 1972 C C . VAL A 1 240 ? 1.33597 54.08726 -24.47483 1.000 13.53905 240 VAL A C 1
ATOM 1973 O O . VAL A 1 240 ? 1.20516 53.07030 -25.16327 1.000 13.48142 240 VAL A O 1
ATOM 1977 N N . PRO A 1 241 ? 0.51316 55.14062 -24.59469 1.000 15.00857 241 PRO A N 1
ATOM 1978 C CA . PRO A 1 241 ? -0.58906 55.12146 -25.57273 1.000 18.07802 241 PRO A CA 1
ATOM 1979 C C . PRO A 1 241 ? -0.12801 55.28478 -27.01308 1.000 13.81113 241 PRO A C 1
ATOM 1980 O O . PRO A 1 241 ? 0.87882 55.93502 -27.29846 1.000 13.65293 241 PRO A O 1
ATOM 1984 N N . LEU A 1 242 ? -0.94160 54.74621 -27.92629 1.000 13.84265 242 LEU A N 1
ATOM 1985 C CA . LEU A 1 242 ? -0.89366 55.08249 -29.34950 1.000 10.26180 242 LEU A CA 1
ATOM 1986 C C . LEU A 1 242 ? -1.98604 56.10926 -29.61234 1.000 12.31421 242 LEU A C 1
ATOM 1987 O O . LEU A 1 242 ? -3.15763 55.82780 -29.36433 1.000 13.33891 242 LEU A O 1
ATOM 1992 N N . PHE A 1 243 ? -1.60814 57.30944 -30.06998 1.000 12.39325 243 PHE A N 1
ATOM 1993 C CA . PHE A 1 243 ? -2.56544 58.37232 -30.33935 1.000 13.32288 243 PHE A CA 1
ATOM 1994 C C . PHE A 1 243 ? -2.66905 58.59847 -31.83722 1.000 15.49149 243 PHE A C 1
ATOM 1995 O O . PHE A 1 243 ? -1.71333 58.35666 -32.57856 1.000 12.71564 243 PHE A O 1
ATOM 2003 N N . THR A 1 244 ? -3.83849 59.06740 -32.27294 1.000 9.67617 244 THR A N 1
ATOM 2004 C CA . THR A 1 244 ? -3.96628 59.58208 -33.63442 1.000 11.14748 244 THR A CA 1
ATOM 2005 C C . THR A 1 244 ? -3.26949 60.93042 -33.70257 1.000 11.65545 244 THR A C 1
ATOM 2006 O O . THR A 1 244 ? -3.40494 61.74826 -32.78674 1.000 16.28990 244 THR A O 1
ATOM 2010 N N . GLY A 1 245 ? -2.53577 61.18966 -34.78176 1.000 13.77943 245 GLY A N 1
ATOM 2011 C CA . GLY A 1 245 ? -1.79373 62.43149 -34.88482 1.000 12.66563 245 GLY A CA 1
ATOM 2012 C C . GLY A 1 245 ? -2.67770 63.62239 -35.19182 1.000 13.83887 245 GLY A C 1
ATOM 2013 O O . GLY A 1 245 ? -3.68942 63.49954 -35.88519 1.000 15.34874 245 GLY A O 1
ATOM 2014 N N . PRO A 1 246 ? -2.32331 64.81036 -34.68377 1.000 11.46800 246 PRO A N 1
ATOM 2015 C CA . PRO A 1 246 ? -1.21237 65.12948 -33.78180 1.000 12.83436 246 PRO A CA 1
ATOM 2016 C C . PRO A 1 246 ? -1.57873 64.72282 -32.35777 1.000 11.41749 246 PRO A C 1
ATOM 2017 O O . PRO A 1 246 ? -2.74907 64.83260 -32.01877 1.000 16.77325 246 PRO A O 1
ATOM 2021 N N . ALA A 1 247 ? -0.60492 64.31858 -31.53499 1.000 14.81005 247 ALA A N 1
ATOM 2022 C CA . ALA A 1 247 ? -0.88324 63.91131 -30.15697 1.000 14.99270 247 ALA A CA 1
ATOM 2023 C C . ALA A 1 247 ? -1.07047 65.11882 -29.23978 1.000 17.62789 247 ALA A C 1
ATOM 2024 O O . ALA A 1 247 ? -0.27418 66.06001 -29.27112 1.000 17.31034 247 ALA A O 1
ATOM 2026 N N . TYR A 1 248 ? -2.08399 65.04391 -28.37083 1.000 14.72850 248 TYR A N 1
ATOM 2027 C CA . TYR A 1 248 ? -2.43135 66.12052 -27.42075 1.000 17.11853 248 TYR A CA 1
ATOM 2028 C C . TYR A 1 248 ? -2.75673 67.44758 -28.11010 1.000 20.23063 248 TYR A C 1
ATOM 2029 O O . TYR A 1 248 ? -3.35547 68.34728 -27.49597 1.000 19.69458 248 TYR A O 1
#

InterPro domains:
  IPR001746 Polyhedrin [PF00738] (15-246)

Organism: Cydia pomonella granulosis virus (isolate Mexico/1963) (NCBI:txid654905)

Sequence (243 aa):
SLRYSRHDGTSCVIDNHHLKSLGAVLNDVRRKKDRIREAEYEPIIDIADQYMVTEDPFRGPGKNVRITLFKEIRRVHPDTMKLVCNWSGKEFLRETWTRFISEEFPITTDQEIMDLWFELQLRPMMHPNRCCYKFTMQYALGAHPDYVAHDVIRQQDPYYVGPNNIERINLSKKGFAFPLTCLQSVYNDNFERFFDDVLWPYFYRPLVYVGTTSAEIEEIMIEVSLLFKIKEFAPDVPLFTGPAY

Radius of gyration: 27.5 Å; Cα contacts (8 Å, |Δi|>4): 363; chains: 1; bounding box: 54×68×80 Å

Secondary structure (DSSP, 8-state):
--SSTT----EEEETTEEEE-HHHHHHHHHHHHHHHHHHHHHHHHHHHTTS--PPPTTTSSSEEEEEEEEEEEEEE-TTEEEE-----HHHHHHHHHHHHHHHH-S--SEEEEEEEEEEEEEEESSSS----EEEEEEEE--TT----SEEE--SPEEP-TTSEEEEEE-TTTSPPSS-SSB---S--HHHHHHT-S-TTTEEEEEEEEES-SS-EEEEEEEEEEEEEEEE--S----PSSP-